Protein AF-A0A5N5GNH3-F1 (afdb_monomer)

Secondary structure (DSSP, 8-state):
--S-----PPPSS-STT---S--GGGGGG-TT--EEEEEES-GGGPPTT---TT--EEEEEESTT----SS--TTS-EEEEE-SSGGGS-HHHHHHHHT-SEEEEESTTHHHHHHHHHHTTGGGT--EEEEEEESS--EEEETTSSTT-S-SSTT--EEEEEEETT--EEEES--SS-TTTT--EEEEES-TT--EEEE---------------------------SS---------

Organism: NCBI:txid2448454

Sequence (237 aa):
MGINSFKQWEGEGLVNGRRSNASVSELKHLSHLSALDIHVPDANLLPTNLFSDKLERYTILIGDCWEYPDFDETCSNMLKLKLTRRNQFDRGIKLLVKRCEHLYLDGMESVNIISHLFDSGAVEQLKNLHVQNNDKVTYVINSISWSYSHNAFPKLESLFLENLVRLESVCYEQLIGNPFQKLKSLTLRNLPKLIGFCSKGKQSMIDTDADAIGLENEFGALPKLFSNEKVLSLLFF

Foldseek 3Di:
DDPDADAPADAPDDDVNDDPDHQLQCLQVVPQAQEEEDAHAALVSDDQLSADLSHNYYDYHYHNPDDDDPDPPVRFQEYADDHDDPRSCHPRVLSSLLRHQAYHYEEACLVVSLVSCQVNVSLARHAYYHYEHYAPPQESAECPPPPDDQALRPRHAEYHYENHANHQENEEADRNHQNCANHQAYHYYNHVNHPYHYDHDPPPDPDDDDDDDDDDPPPDDDDCNYPDPHDHPHPYD

Structure (mmCIF, N/CA/C/O backbone):
data_AF-A0A5N5GNH3-F1
#
_entry.id   AF-A0A5N5GNH3-F1
#
loop_
_atom_site.group_PDB
_atom_site.id
_atom_site.type_symbol
_atom_site.label_atom_id
_atom_site.label_alt_id
_atom_site.label_comp_id
_atom_site.label_asym_id
_atom_site.label_entity_id
_atom_site.label_seq_id
_atom_site.pdbx_PDB_ins_code
_atom_site.Cartn_x
_atom_site.Cartn_y
_atom_site.Cartn_z
_atom_site.occupancy
_atom_site.B_iso_or_equiv
_atom_site.auth_seq_id
_atom_site.auth_comp_id
_atom_site.auth_asym_id
_atom_site.auth_atom_id
_atom_site.pdbx_PDB_model_num
ATOM 1 N N . MET A 1 1 ? 5.588 19.931 -16.714 1.00 35.75 1 MET A N 1
ATOM 2 C CA . MET A 1 1 ? 5.000 19.002 -17.705 1.00 35.75 1 MET A CA 1
ATOM 3 C C . MET A 1 1 ? 4.040 18.101 -16.948 1.00 35.75 1 MET A C 1
ATOM 5 O O . MET A 1 1 ? 4.366 17.739 -15.830 1.00 35.75 1 MET A O 1
ATOM 9 N N . GLY A 1 2 ? 2.823 17.941 -17.471 1.00 43.59 2 GLY A N 1
ATOM 10 C CA . GLY A 1 2 ? 1.598 17.724 -16.690 1.00 43.59 2 GLY A CA 1
ATOM 11 C C . GLY A 1 2 ? 1.457 16.378 -15.973 1.00 43.59 2 GLY A C 1
ATOM 12 O O . GLY A 1 2 ? 2.049 15.385 -16.377 1.00 43.59 2 GLY A O 1
ATOM 13 N N . ILE A 1 3 ? 0.589 16.383 -14.955 1.00 48.75 3 ILE A N 1
ATOM 14 C CA . ILE A 1 3 ? 0.214 15.304 -14.010 1.00 48.75 3 ILE A CA 1
ATOM 15 C C . ILE A 1 3 ? -0.544 14.136 -14.700 1.00 48.75 3 ILE A C 1
ATOM 17 O O . ILE A 1 3 ? -1.224 13.330 -14.081 1.00 48.75 3 ILE A O 1
ATOM 21 N N . ASN A 1 4 ? -0.379 13.982 -16.013 1.00 53.28 4 ASN A N 1
ATOM 22 C CA . ASN A 1 4 ? -0.848 12.824 -16.762 1.00 53.28 4 ASN A CA 1
ATOM 23 C C . ASN A 1 4 ? 0.370 11.965 -17.089 1.00 53.28 4 ASN A C 1
ATOM 25 O O . ASN A 1 4 ? 1.000 12.150 -18.133 1.00 53.28 4 ASN A O 1
ATOM 29 N N . SER A 1 5 ? 0.741 11.066 -16.175 1.00 63.25 5 SER A N 1
ATOM 30 C CA . SER A 1 5 ? 1.859 10.161 -16.427 1.00 63.25 5 SER A CA 1
ATOM 31 C C . SER A 1 5 ? 1.568 9.236 -17.611 1.00 63.25 5 SER A C 1
ATOM 33 O O . SER A 1 5 ? 0.421 9.006 -18.008 1.00 63.25 5 SER A O 1
ATOM 35 N N . PHE A 1 6 ? 2.638 8.740 -18.222 1.00 71.56 6 PHE A N 1
ATOM 36 C CA . PHE A 1 6 ? 2.563 7.833 -19.354 1.00 71.56 6 PHE A CA 1
ATOM 37 C C . PHE A 1 6 ? 1.903 6.506 -18.941 1.00 71.56 6 PHE A C 1
ATOM 39 O O . PHE A 1 6 ? 2.417 5.797 -18.081 1.00 71.56 6 PHE A O 1
ATOM 46 N N . LYS A 1 7 ? 0.771 6.166 -19.574 1.00 76.31 7 LYS A N 1
ATOM 47 C CA . LYS A 1 7 ? -0.022 4.956 -19.271 1.00 76.31 7 LYS A CA 1
ATOM 48 C C . LYS A 1 7 ? 0.094 3.845 -20.323 1.00 76.31 7 LYS A C 1
ATOM 50 O O . LYS A 1 7 ? -0.387 2.740 -20.092 1.00 76.31 7 LYS A O 1
ATOM 55 N N . GLN A 1 8 ? 0.702 4.121 -21.479 1.00 81.94 8 GLN A N 1
ATOM 56 C CA . GLN A 1 8 ? 0.717 3.217 -22.639 1.00 81.94 8 GLN A CA 1
ATOM 57 C C . GLN A 1 8 ? 1.953 2.300 -22.657 1.00 81.94 8 GLN A C 1
ATOM 59 O O . GLN A 1 8 ? 2.715 2.290 -23.622 1.00 81.94 8 GLN A O 1
ATOM 64 N N . TRP A 1 9 ? 2.168 1.546 -21.580 1.00 85.12 9 TRP A N 1
ATOM 65 C CA . TRP A 1 9 ? 3.318 0.647 -21.447 1.00 85.12 9 TRP A CA 1
ATOM 66 C C . TRP A 1 9 ? 3.266 -0.536 -22.418 1.00 85.12 9 TRP A C 1
ATOM 68 O O . TRP A 1 9 ? 2.221 -1.159 -22.598 1.00 85.12 9 TRP A O 1
ATOM 78 N N . GLU A 1 10 ? 4.411 -0.860 -23.020 1.00 85.44 10 GLU A N 1
ATOM 79 C CA . GLU A 1 10 ? 4.558 -2.009 -23.918 1.00 85.44 10 GLU A CA 1
ATOM 80 C C . GLU A 1 10 ? 4.929 -3.284 -23.139 1.00 85.44 10 GLU A C 1
ATOM 82 O O . GLU A 1 10 ? 5.784 -3.262 -22.243 1.00 85.44 10 GLU A O 1
ATOM 87 N N . GLY A 1 11 ? 4.284 -4.404 -23.484 1.00 78.50 11 GLY A N 1
ATOM 88 C CA . GLY A 1 11 ? 4.578 -5.723 -22.917 1.00 78.50 11 GLY A CA 1
ATOM 89 C C . GLY A 1 11 ? 5.895 -6.322 -23.407 1.00 78.50 11 GLY A C 1
ATOM 90 O O . GLY A 1 11 ? 6.512 -5.842 -24.356 1.00 78.50 11 GLY A O 1
ATOM 91 N N . GLU A 1 12 ? 6.343 -7.396 -22.754 1.00 65.94 12 GLU A N 1
ATOM 92 C CA . GLU A 1 12 ? 7.559 -8.100 -23.166 1.00 65.94 12 GLU A CA 1
ATOM 93 C C . GLU A 1 12 ? 7.334 -8.856 -24.487 1.00 65.94 12 GLU A C 1
ATOM 95 O O . GLU A 1 12 ? 6.649 -9.875 -24.535 1.00 65.94 12 GLU A O 1
ATOM 100 N N . GLY A 1 13 ? 7.924 -8.349 -25.572 1.00 60.72 13 GLY A N 1
ATOM 101 C CA . GLY A 1 13 ? 7.903 -8.980 -26.893 1.00 60.72 13 GLY A CA 1
ATOM 102 C C . GLY A 1 13 ? 8.005 -7.956 -28.022 1.00 60.72 13 GLY A C 1
ATOM 103 O O . GLY A 1 13 ? 7.735 -6.778 -27.828 1.00 60.72 13 GLY A O 1
ATOM 104 N N . LEU A 1 14 ? 8.427 -8.388 -29.212 1.00 55.00 14 LEU A N 1
ATOM 105 C CA . LEU A 1 14 ? 8.336 -7.561 -30.417 1.00 55.00 14 LEU A CA 1
ATOM 106 C C . LEU A 1 14 ? 6.994 -7.845 -31.088 1.00 55.00 14 LEU A C 1
ATOM 108 O O . LEU A 1 14 ? 6.825 -8.912 -31.678 1.00 55.00 14 LEU A O 1
ATOM 112 N N . VAL A 1 15 ? 6.062 -6.896 -31.060 1.00 54.03 15 VAL A N 1
ATOM 113 C CA . VAL A 1 15 ? 4.928 -6.934 -31.989 1.00 54.03 15 VAL A CA 1
ATOM 114 C C . VAL A 1 15 ? 5.427 -6.348 -33.312 1.00 54.03 15 VAL A C 1
ATOM 116 O O . VAL A 1 15 ? 5.770 -5.175 -33.402 1.00 54.03 15 VAL A O 1
ATOM 119 N N . ASN A 1 16 ? 5.542 -7.181 -34.348 1.00 55.34 16 ASN A N 1
ATOM 120 C CA . ASN A 1 16 ? 5.918 -6.770 -35.712 1.00 55.34 16 ASN A CA 1
ATOM 121 C C . ASN A 1 16 ? 7.314 -6.120 -35.877 1.00 55.34 16 ASN A C 1
ATOM 123 O O . ASN A 1 16 ? 7.529 -5.332 -36.796 1.00 55.34 16 ASN A O 1
ATOM 127 N N . GLY A 1 17 ? 8.286 -6.450 -35.018 1.00 57.81 17 GLY A N 1
ATOM 128 C CA . GLY A 1 17 ? 9.685 -6.023 -35.188 1.00 57.81 17 GLY A CA 1
ATOM 129 C C . GLY A 1 17 ? 9.972 -4.542 -34.896 1.00 57.81 17 GLY A C 1
ATOM 130 O O . GLY A 1 17 ? 11.097 -4.092 -35.108 1.00 57.81 17 GLY A O 1
ATOM 131 N N . ARG A 1 18 ? 8.996 -3.785 -34.378 1.00 54.91 18 ARG A N 1
ATOM 132 C CA . ARG A 1 18 ? 9.171 -2.406 -33.897 1.00 54.91 18 ARG A CA 1
ATOM 133 C C . ARG A 1 18 ? 8.568 -2.272 -32.504 1.00 54.91 18 ARG A C 1
ATOM 135 O O . ARG A 1 18 ? 7.380 -2.509 -32.347 1.00 54.91 18 ARG A O 1
ATOM 142 N N . ARG A 1 19 ? 9.375 -1.839 -31.531 1.00 62.78 19 ARG A N 1
ATOM 143 C CA . ARG A 1 19 ? 8.849 -1.253 -30.290 1.00 62.78 19 ARG A CA 1
ATOM 144 C C . ARG A 1 19 ? 8.360 0.151 -30.603 1.00 62.78 19 ARG A C 1
ATOM 146 O O . ARG A 1 19 ? 9.099 0.917 -31.228 1.00 62.78 19 ARG A O 1
ATOM 153 N N . SER A 1 20 ? 7.134 0.471 -30.221 1.00 71.31 20 SER A N 1
ATOM 154 C CA . SER A 1 20 ? 6.571 1.813 -30.409 1.00 71.31 20 SER A CA 1
ATOM 155 C C . SER A 1 20 ? 6.548 2.614 -29.115 1.00 71.31 20 SER A C 1
ATOM 157 O O . SER A 1 20 ? 6.604 3.840 -29.178 1.00 71.31 20 SER A O 1
ATOM 159 N N . ASN A 1 21 ? 6.507 1.936 -27.965 1.00 82.38 21 ASN A N 1
ATOM 160 C CA . ASN A 1 21 ? 6.336 2.547 -26.655 1.00 82.38 21 ASN A CA 1
ATOM 161 C C . ASN A 1 21 ? 7.428 2.086 -25.676 1.00 82.38 21 ASN A C 1
ATOM 163 O O . ASN A 1 21 ? 8.157 1.124 -25.912 1.00 82.38 21 ASN A O 1
ATOM 167 N N . ALA A 1 22 ? 7.550 2.797 -24.555 1.00 85.12 22 ALA A N 1
ATOM 168 C CA . ALA A 1 22 ? 8.442 2.386 -23.479 1.00 85.12 22 ALA A CA 1
ATOM 169 C C . ALA A 1 22 ? 7.910 1.118 -22.793 1.00 85.12 22 ALA A C 1
ATOM 171 O O . ALA A 1 22 ? 6.698 0.952 -22.613 1.00 85.12 22 ALA A O 1
ATOM 172 N N . SER A 1 23 ? 8.821 0.248 -22.362 1.00 89.62 23 SER A N 1
ATOM 173 C CA . SER A 1 23 ? 8.493 -0.917 -21.539 1.00 89.62 23 SER A CA 1
ATOM 174 C C . SER A 1 23 ? 8.917 -0.686 -20.092 1.00 89.62 23 SER A C 1
ATOM 176 O O . SER A 1 23 ? 10.002 -0.170 -19.827 1.00 89.62 23 SER A O 1
ATOM 178 N N . VAL A 1 24 ? 8.094 -1.127 -19.136 1.00 91.06 24 VAL A N 1
ATOM 179 C CA . VAL A 1 24 ? 8.398 -1.005 -17.700 1.00 91.06 24 VAL A CA 1
ATOM 180 C C . VAL A 1 24 ? 9.703 -1.738 -17.342 1.00 91.06 24 VAL A C 1
ATOM 182 O O . VAL A 1 24 ? 10.431 -1.309 -16.447 1.00 91.06 24 VAL A O 1
ATOM 185 N N . SER A 1 25 ? 10.062 -2.796 -18.079 1.00 90.38 25 SER A N 1
ATOM 186 C CA . SER A 1 25 ? 11.318 -3.540 -17.897 1.00 90.38 25 SER A CA 1
ATOM 187 C C . SER A 1 25 ? 12.572 -2.682 -18.061 1.00 90.38 25 SER A C 1
ATOM 189 O O . SER A 1 25 ? 13.610 -3.014 -17.488 1.00 90.38 25 SER A O 1
ATOM 191 N N . GLU A 1 26 ? 12.496 -1.568 -18.792 1.00 90.62 26 GLU A N 1
ATOM 192 C CA . GLU A 1 26 ? 13.636 -0.675 -19.024 1.00 90.62 26 GLU A CA 1
ATOM 193 C C . GLU A 1 26 ? 14.100 0.027 -17.741 1.00 90.62 26 GLU A C 1
ATOM 195 O O . GLU A 1 26 ? 15.283 0.352 -17.623 1.00 90.62 26 GLU A O 1
ATOM 200 N N . LEU A 1 27 ? 13.228 0.148 -16.728 1.00 91.19 27 LEU A N 1
ATOM 201 C CA . LEU A 1 27 ? 13.592 0.685 -15.411 1.00 91.19 27 LEU A CA 1
ATOM 202 C C . LEU A 1 27 ? 14.710 -0.123 -14.735 1.00 91.19 27 LEU A C 1
ATOM 204 O O . LEU A 1 27 ? 15.490 0.442 -13.970 1.00 91.19 27 LEU A O 1
ATOM 208 N N . LYS A 1 28 ? 14.849 -1.421 -15.047 1.00 87.75 28 LYS A N 1
ATOM 209 C CA . LYS A 1 28 ? 15.924 -2.273 -14.502 1.00 87.75 28 LYS A CA 1
ATOM 210 C C . LYS A 1 28 ? 17.323 -1.804 -14.905 1.00 87.75 28 LYS A C 1
ATOM 212 O O . LYS A 1 28 ? 18.289 -2.116 -14.213 1.00 87.75 28 LYS A O 1
ATOM 217 N N . HIS A 1 29 ? 17.443 -1.063 -16.005 1.00 88.81 29 HIS A N 1
ATOM 218 C CA . HIS A 1 29 ? 18.724 -0.545 -16.486 1.00 88.81 29 HIS A CA 1
ATOM 219 C C . HIS A 1 29 ? 19.101 0.804 -15.853 1.00 88.81 29 HIS A C 1
ATOM 221 O O . HIS A 1 29 ? 20.231 1.263 -16.015 1.00 88.81 29 HIS A O 1
ATOM 227 N N . LEU A 1 30 ? 18.194 1.429 -15.097 1.00 89.75 30 LEU A N 1
ATOM 228 C CA . LEU A 1 30 ? 18.430 2.707 -14.427 1.00 89.75 30 LEU A CA 1
ATOM 229 C C . LEU A 1 30 ? 19.096 2.480 -13.060 1.00 89.75 30 LEU A C 1
ATOM 231 O O . LEU A 1 30 ? 18.471 2.565 -12.005 1.00 89.75 30 LEU A O 1
ATOM 235 N N . SER A 1 31 ? 20.399 2.193 -13.071 1.00 85.50 31 SER A N 1
ATOM 236 C CA . SER A 1 31 ? 21.188 1.805 -11.885 1.00 85.50 31 SER A CA 1
ATOM 237 C C . SER A 1 31 ? 21.243 2.843 -10.751 1.00 85.50 31 SER A C 1
ATOM 239 O O . SER A 1 31 ? 21.544 2.470 -9.608 1.00 85.50 31 SER A O 1
ATOM 241 N N . HIS A 1 32 ? 20.961 4.110 -11.070 1.00 88.62 32 HIS A N 1
ATOM 242 C CA . HIS A 1 32 ? 20.983 5.269 -10.170 1.00 88.62 32 HIS A CA 1
ATOM 243 C C . HIS A 1 32 ? 19.584 5.818 -9.845 1.00 88.62 32 HIS A C 1
ATOM 245 O O . HIS A 1 32 ? 19.471 6.919 -9.309 1.00 88.62 32 HIS A O 1
ATOM 251 N N . LEU A 1 33 ? 18.516 5.088 -10.183 1.00 91.69 33 LEU A N 1
ATOM 252 C CA . LEU A 1 33 ? 17.147 5.525 -9.925 1.00 91.69 33 LEU A CA 1
ATOM 253 C C . LEU A 1 33 ? 16.866 5.566 -8.412 1.00 91.69 33 LEU A C 1
ATOM 255 O O . LEU A 1 33 ? 16.684 4.526 -7.782 1.00 91.69 33 LEU A O 1
ATOM 259 N N . SER A 1 34 ? 16.835 6.773 -7.843 1.00 92.25 34 SER A N 1
ATOM 260 C CA . SER A 1 34 ? 16.529 7.026 -6.426 1.00 92.25 34 SER A CA 1
ATOM 261 C C . SER A 1 34 ? 15.129 7.599 -6.200 1.00 92.25 34 SER A C 1
ATOM 263 O O . SER A 1 34 ? 14.579 7.456 -5.109 1.00 92.25 34 SER A O 1
ATOM 265 N N . ALA A 1 35 ? 14.531 8.212 -7.223 1.00 92.81 35 ALA A N 1
ATOM 266 C CA . ALA A 1 35 ? 13.172 8.731 -7.194 1.00 92.81 35 ALA A CA 1
ATOM 267 C C . ALA A 1 35 ? 12.367 8.183 -8.376 1.00 92.81 35 ALA A C 1
ATOM 269 O O . ALA A 1 35 ? 12.866 8.186 -9.503 1.00 92.81 35 ALA A O 1
ATOM 270 N N . LEU A 1 36 ? 11.139 7.723 -8.132 1.00 92.69 36 LEU A N 1
ATOM 271 C CA . LEU A 1 36 ? 10.279 7.169 -9.179 1.00 92.69 36 LEU A CA 1
ATOM 272 C C . LEU A 1 36 ? 8.827 7.610 -9.015 1.00 92.69 36 LEU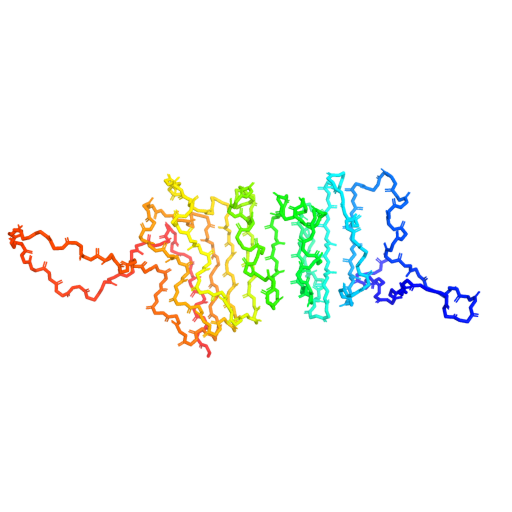 A C 1
ATOM 274 O O . LEU A 1 36 ? 8.194 7.306 -8.011 1.00 92.69 36 LEU A O 1
ATOM 278 N N . ASP A 1 37 ? 8.288 8.250 -10.043 1.00 91.75 37 ASP A N 1
ATOM 279 C CA . ASP A 1 37 ? 6.857 8.490 -10.199 1.00 91.75 37 ASP A CA 1
ATOM 280 C C . ASP A 1 37 ? 6.375 7.726 -11.439 1.00 91.75 37 ASP A C 1
ATOM 282 O O . ASP A 1 37 ? 6.873 7.956 -12.545 1.00 91.75 37 ASP A O 1
ATOM 286 N N . ILE A 1 38 ? 5.470 6.762 -11.251 1.00 92.25 38 ILE A N 1
ATOM 287 C CA . ILE A 1 38 ? 4.976 5.909 -12.335 1.00 92.25 38 ILE A CA 1
ATOM 288 C C . ILE A 1 38 ? 3.563 5.381 -12.069 1.00 92.25 38 ILE A C 1
ATOM 290 O O . ILE A 1 38 ? 3.225 4.970 -10.958 1.00 92.25 38 ILE A O 1
ATOM 294 N N . HIS A 1 39 ? 2.767 5.287 -13.137 1.00 93.75 39 HIS A N 1
ATOM 295 C CA . HIS A 1 39 ? 1.522 4.522 -13.167 1.00 93.75 39 HIS A CA 1
ATOM 296 C C . HIS A 1 39 ? 1.617 3.414 -14.213 1.00 93.75 39 HIS A C 1
ATOM 298 O O . HIS A 1 39 ? 1.834 3.682 -15.392 1.00 93.75 39 HIS A O 1
ATOM 304 N N . VAL A 1 40 ? 1.434 2.168 -13.780 1.00 94.94 40 VAL A N 1
ATOM 305 C CA . VAL A 1 40 ? 1.345 0.971 -14.620 1.00 94.94 40 VAL A CA 1
ATOM 306 C C . VAL A 1 40 ? -0.080 0.408 -14.513 1.00 94.94 40 VAL A C 1
ATOM 308 O O . VAL A 1 40 ? -0.365 -0.338 -13.574 1.00 94.94 40 VAL A O 1
ATOM 311 N N . PRO A 1 41 ? -1.005 0.760 -15.430 1.00 93.62 41 PRO A N 1
ATOM 312 C CA . PRO A 1 41 ? -2.399 0.321 -15.330 1.00 93.62 41 PRO A CA 1
ATOM 313 C C . PRO A 1 41 ? -2.575 -1.198 -15.435 1.00 93.62 41 PRO A C 1
ATOM 315 O O . PRO A 1 41 ? -3.352 -1.785 -14.690 1.00 93.62 41 PRO A O 1
ATOM 318 N N . ASP A 1 42 ? -1.826 -1.851 -16.324 1.00 93.38 42 ASP A N 1
ATOM 319 C CA . ASP A 1 42 ? -1.849 -3.307 -16.450 1.00 93.38 42 ASP A CA 1
ATOM 320 C C . ASP A 1 42 ? -0.740 -3.940 -15.601 1.00 93.38 42 ASP A C 1
ATOM 322 O O . ASP A 1 42 ? 0.431 -3.985 -15.986 1.00 93.38 42 ASP A O 1
ATOM 326 N N . ALA A 1 43 ? -1.119 -4.475 -14.439 1.00 93.50 43 ALA A N 1
ATOM 327 C CA . ALA A 1 43 ? -0.203 -5.165 -13.534 1.00 93.50 43 ALA A CA 1
ATOM 328 C C . ALA A 1 43 ? 0.495 -6.375 -14.186 1.00 93.50 43 ALA A C 1
ATOM 330 O O . ALA A 1 43 ? 1.539 -6.820 -13.700 1.00 93.50 43 ALA A O 1
ATOM 331 N N . ASN A 1 44 ? -0.045 -6.936 -15.274 1.00 92.69 44 ASN A N 1
ATOM 332 C CA . ASN A 1 44 ? 0.577 -8.065 -15.965 1.00 92.69 44 ASN A CA 1
ATOM 333 C C . ASN A 1 44 ? 1.867 -7.686 -16.696 1.00 92.69 44 ASN A C 1
ATOM 335 O O . ASN A 1 44 ? 2.674 -8.578 -16.957 1.00 92.69 44 ASN A O 1
ATOM 339 N N . LEU A 1 45 ? 2.079 -6.393 -16.953 1.00 92.56 45 LEU A N 1
ATOM 340 C CA . LEU A 1 45 ? 3.298 -5.851 -17.553 1.00 92.56 45 LEU A CA 1
ATOM 341 C C . LEU A 1 45 ? 4.464 -5.769 -16.563 1.00 92.56 45 LEU A C 1
ATOM 343 O O . LEU A 1 45 ? 5.581 -5.469 -16.974 1.00 92.56 45 LEU A O 1
ATOM 347 N N . LEU A 1 46 ? 4.223 -6.008 -15.268 1.00 92.62 46 LEU A N 1
ATOM 348 C CA . LEU A 1 46 ? 5.270 -5.965 -14.256 1.00 92.62 46 LEU A CA 1
ATOM 349 C C . LEU A 1 46 ? 6.238 -7.141 -14.408 1.00 92.62 46 LEU A C 1
ATOM 351 O O . LEU A 1 46 ? 5.835 -8.297 -14.236 1.00 92.62 46 LEU A O 1
ATOM 355 N N . PRO A 1 47 ? 7.529 -6.866 -14.634 1.00 91.38 47 PRO A N 1
ATOM 356 C CA . PRO A 1 47 ? 8.553 -7.891 -14.588 1.00 91.38 47 PRO A CA 1
ATOM 357 C C . PRO A 1 47 ? 8.827 -8.293 -13.142 1.00 91.38 47 PRO A C 1
ATOM 359 O O . PRO A 1 47 ? 8.805 -7.457 -12.237 1.00 91.38 47 PRO A O 1
ATOM 362 N N . THR A 1 48 ? 9.215 -9.548 -12.930 1.00 91.44 48 THR A N 1
ATOM 363 C CA . THR A 1 48 ? 9.634 -10.023 -11.607 1.00 91.44 48 THR A CA 1
ATOM 364 C C . THR A 1 48 ? 10.827 -9.218 -11.083 1.00 91.44 48 THR A C 1
ATOM 366 O O . THR A 1 48 ? 11.797 -8.973 -11.815 1.00 91.44 48 THR A O 1
ATOM 369 N N . ASN A 1 49 ? 10.764 -8.852 -9.804 1.00 91.50 49 ASN A N 1
ATOM 370 C CA . ASN A 1 49 ? 11.733 -8.081 -9.030 1.00 91.50 49 ASN A CA 1
ATOM 371 C C . ASN A 1 49 ? 12.174 -6.798 -9.746 1.00 91.50 49 ASN A C 1
ATOM 373 O O . ASN A 1 49 ? 13.366 -6.517 -9.867 1.00 91.50 49 ASN A O 1
ATOM 377 N N . LEU A 1 50 ? 11.207 -6.046 -10.271 1.00 93.12 50 LEU A N 1
ATOM 378 C CA . LEU A 1 50 ? 11.448 -4.768 -10.936 1.00 93.12 50 LEU A CA 1
ATOM 379 C C . LEU A 1 50 ? 12.080 -3.729 -10.000 1.00 93.12 50 LEU A C 1
ATOM 381 O O . LEU A 1 50 ? 12.994 -3.010 -10.396 1.00 93.12 50 LEU A O 1
ATOM 385 N N . PHE A 1 51 ? 11.574 -3.646 -8.771 1.00 93.62 51 PHE A N 1
ATOM 386 C CA . PHE A 1 51 ? 11.959 -2.618 -7.812 1.00 93.62 51 PHE A CA 1
ATOM 387 C C . PHE A 1 51 ? 13.088 -3.081 -6.893 1.00 93.62 51 PHE A C 1
ATOM 389 O O . PHE A 1 51 ? 13.227 -4.268 -6.590 1.00 93.62 51 PHE A O 1
ATOM 396 N N . SER A 1 52 ? 13.879 -2.117 -6.422 1.00 88.94 52 SER A N 1
ATOM 397 C CA . SER A 1 52 ? 15.004 -2.341 -5.514 1.00 88.94 52 SER A CA 1
ATOM 398 C C . SER A 1 52 ? 14.946 -1.399 -4.312 1.00 88.94 52 SER A C 1
ATOM 400 O O . SER A 1 52 ? 14.177 -0.439 -4.286 1.00 88.94 52 SER A O 1
ATOM 402 N N . ASP A 1 53 ? 15.779 -1.671 -3.315 1.00 86.75 53 ASP A N 1
ATOM 403 C CA . ASP A 1 53 ? 15.934 -0.884 -2.089 1.00 86.75 53 ASP A CA 1
ATOM 404 C C . ASP A 1 53 ? 16.597 0.489 -2.299 1.00 86.75 53 ASP A C 1
ATOM 406 O O . ASP A 1 53 ? 16.525 1.338 -1.409 1.00 86.75 53 ASP A O 1
ATOM 410 N N . LYS A 1 54 ? 17.183 0.728 -3.480 1.00 90.06 54 LYS A N 1
ATOM 411 C CA . LYS A 1 54 ? 17.779 2.013 -3.876 1.00 90.06 54 LYS A CA 1
ATOM 412 C C . LYS A 1 54 ? 16.760 3.138 -4.069 1.00 90.06 54 LYS A C 1
ATOM 414 O O . LYS A 1 54 ? 17.150 4.300 -4.045 1.00 90.06 54 LYS A O 1
ATOM 419 N N . LEU A 1 55 ? 15.481 2.811 -4.274 1.00 92.25 55 LEU A N 1
ATOM 420 C CA . LEU A 1 55 ? 14.427 3.818 -4.375 1.00 92.25 55 LEU A CA 1
ATOM 421 C C . LEU A 1 55 ? 14.205 4.467 -3.008 1.00 92.25 55 LEU A C 1
ATOM 423 O O . LEU A 1 55 ? 13.752 3.830 -2.056 1.00 92.25 55 LEU A O 1
ATOM 427 N N . GLU A 1 56 ? 14.543 5.747 -2.916 1.00 91.56 56 GLU A N 1
ATOM 428 C CA . GLU A 1 56 ? 14.405 6.559 -1.713 1.00 91.56 56 GLU A CA 1
ATOM 429 C C . GLU A 1 56 ? 13.048 7.249 -1.636 1.00 91.56 56 GLU A C 1
ATOM 431 O O . GLU A 1 56 ? 12.477 7.332 -0.546 1.00 91.56 56 GLU A O 1
ATOM 436 N N . ARG A 1 57 ? 12.550 7.712 -2.788 1.00 92.25 57 ARG A N 1
ATOM 437 C CA . ARG A 1 57 ? 11.273 8.412 -2.951 1.00 92.25 57 ARG A CA 1
ATOM 438 C C . ARG A 1 57 ? 10.465 7.771 -4.061 1.00 92.25 57 ARG A C 1
ATOM 440 O O . ARG A 1 57 ? 10.995 7.558 -5.151 1.00 92.25 57 ARG A O 1
ATOM 447 N N . TYR A 1 58 ? 9.192 7.493 -3.830 1.00 93.44 58 TYR A N 1
ATOM 448 C CA . TYR A 1 58 ? 8.377 6.941 -4.898 1.00 93.44 58 TYR A CA 1
ATOM 449 C C . TYR A 1 58 ? 6.879 7.235 -4.776 1.00 93.44 58 TYR A C 1
ATOM 451 O O . TYR A 1 58 ? 6.314 7.244 -3.685 1.00 93.44 58 TYR A O 1
ATOM 459 N N . THR A 1 59 ? 6.249 7.368 -5.941 1.00 93.69 59 THR A N 1
ATOM 460 C CA . THR A 1 59 ? 4.801 7.325 -6.151 1.00 93.69 59 THR A CA 1
ATOM 461 C C . THR A 1 59 ? 4.547 6.278 -7.225 1.00 93.69 59 THR A C 1
ATOM 463 O O . THR A 1 59 ? 4.794 6.514 -8.406 1.00 93.69 59 THR A O 1
ATOM 466 N N . ILE A 1 60 ? 4.130 5.080 -6.816 1.00 95.06 60 ILE A N 1
ATOM 467 C CA . ILE A 1 60 ? 3.961 3.942 -7.728 1.00 95.06 60 ILE A CA 1
ATOM 468 C C . ILE A 1 60 ? 2.509 3.487 -7.680 1.00 95.06 60 ILE A C 1
ATOM 470 O O . ILE A 1 60 ? 2.014 3.025 -6.649 1.00 95.06 60 ILE A O 1
ATOM 474 N N . LEU A 1 61 ? 1.834 3.606 -8.817 1.00 95.94 61 LEU A N 1
ATOM 475 C CA . LEU A 1 61 ? 0.468 3.146 -9.019 1.00 95.94 61 LEU A CA 1
ATOM 476 C C . LEU A 1 61 ? 0.518 1.915 -9.925 1.00 95.94 61 LEU A C 1
ATOM 478 O O . LEU A 1 61 ? 1.050 1.975 -11.030 1.00 95.94 61 LEU A O 1
ATOM 482 N N . ILE A 1 62 ? -0.034 0.796 -9.475 1.00 96.69 62 ILE A N 1
ATOM 483 C CA . ILE A 1 62 ? -0.113 -0.460 -10.225 1.00 96.69 62 ILE A CA 1
ATOM 484 C C . ILE A 1 62 ? -1.566 -0.910 -10.228 1.00 96.69 62 ILE A C 1
ATOM 486 O O . ILE A 1 62 ? -2.121 -1.194 -9.166 1.00 96.69 62 ILE A O 1
ATOM 490 N N . GLY A 1 63 ? -2.165 -0.999 -11.412 1.00 95.81 63 GLY A N 1
ATOM 491 C CA . GLY A 1 63 ? -3.573 -1.337 -11.580 1.00 95.81 63 GLY A CA 1
ATOM 492 C C . GLY A 1 63 ? -4.387 -0.263 -12.293 1.00 95.81 63 GLY A C 1
ATOM 493 O O . GLY A 1 63 ? -4.029 0.918 -12.329 1.00 95.81 63 GLY A O 1
ATOM 494 N N . ASP A 1 64 ? -5.511 -0.701 -12.842 1.00 93.12 64 ASP A N 1
ATOM 495 C CA . ASP A 1 64 ? -6.423 0.069 -13.687 1.00 93.12 64 ASP A CA 1
ATOM 496 C C . ASP A 1 64 ? -7.362 1.002 -12.907 1.00 93.12 64 ASP A C 1
ATOM 498 O O . ASP A 1 64 ? -7.897 1.944 -13.484 1.00 93.12 64 ASP A O 1
ATOM 502 N N . CYS A 1 65 ? -7.539 0.780 -11.604 1.00 92.69 65 CYS A N 1
ATOM 503 C CA . CYS A 1 65 ? -8.473 1.525 -10.757 1.00 92.69 65 CYS A CA 1
ATOM 504 C C . CYS A 1 65 ? -7.872 2.762 -10.072 1.00 92.69 65 CYS A C 1
ATOM 506 O O . CYS A 1 65 ? -8.535 3.379 -9.242 1.00 92.69 65 CYS A O 1
ATOM 508 N N . TRP A 1 66 ? -6.609 3.096 -10.351 1.00 92.81 66 TRP A N 1
ATOM 509 C CA . TRP A 1 66 ? -5.904 4.151 -9.627 1.00 92.81 66 TRP A CA 1
ATOM 510 C C . TRP A 1 66 ? -5.803 5.454 -10.406 1.00 92.81 66 TRP A C 1
ATOM 512 O O . TRP A 1 66 ? -5.460 5.486 -11.588 1.00 92.81 66 TRP A O 1
ATOM 522 N N . GLU A 1 67 ? -5.997 6.538 -9.668 1.00 88.94 67 GLU A N 1
ATOM 523 C CA . GLU A 1 67 ? -5.712 7.904 -10.087 1.00 88.94 67 GLU A CA 1
ATOM 524 C C . GLU A 1 67 ? -4.582 8.482 -9.233 1.00 88.94 67 GLU A C 1
ATOM 526 O O . GLU A 1 67 ? -4.337 8.029 -8.103 1.00 88.94 67 GLU A O 1
ATOM 531 N N . TYR A 1 68 ? -3.878 9.472 -9.777 1.00 85.56 68 TYR A N 1
ATOM 532 C CA . TYR A 1 68 ? -2.870 10.212 -9.024 1.00 85.56 68 TYR A CA 1
ATOM 533 C C . TYR A 1 68 ? -3.515 10.969 -7.860 1.00 85.56 68 TYR A C 1
ATOM 535 O O . TYR A 1 68 ? -4.672 11.365 -7.965 1.00 85.56 68 TYR A O 1
ATOM 543 N N . PRO A 1 69 ? -2.817 11.127 -6.723 1.00 79.62 69 PRO A N 1
ATOM 544 C CA . PRO A 1 69 ? -3.304 11.988 -5.654 1.00 79.62 69 PRO A CA 1
ATOM 545 C C . PRO A 1 69 ? -3.394 13.447 -6.131 1.00 79.62 69 PRO A C 1
ATOM 547 O O . PRO A 1 69 ? -2.522 13.922 -6.853 1.00 79.62 69 PRO A O 1
ATOM 550 N N . ASP A 1 70 ? -4.421 14.161 -5.669 1.00 71.19 70 ASP A N 1
ATOM 551 C CA . ASP A 1 70 ? -4.664 15.575 -6.002 1.00 71.19 70 ASP A CA 1
ATOM 552 C C . ASP A 1 70 ? -3.771 16.565 -5.225 1.00 71.19 70 ASP A C 1
ATOM 554 O O . ASP A 1 70 ? -3.887 17.779 -5.394 1.00 71.19 70 ASP A O 1
ATOM 558 N N . PHE A 1 71 ? -2.896 16.081 -4.340 1.00 68.31 71 PHE A N 1
ATOM 559 C CA . PHE A 1 71 ? -2.076 16.913 -3.459 1.00 68.31 71 PHE A CA 1
ATOM 560 C C . PHE A 1 71 ? -0.577 16.668 -3.639 1.00 68.31 71 PHE A C 1
ATOM 562 O O . PHE A 1 71 ? -0.122 15.567 -3.951 1.00 68.31 71 PHE A O 1
ATOM 569 N N . ASP A 1 72 ? 0.190 17.725 -3.378 1.00 56.38 72 ASP A N 1
ATOM 570 C CA . ASP A 1 72 ? 1.644 17.791 -3.515 1.00 56.38 72 ASP A CA 1
ATOM 571 C C . ASP A 1 72 ? 2.337 17.098 -2.318 1.00 56.38 72 ASP A C 1
ATOM 573 O O . ASP A 1 72 ? 3.073 17.706 -1.541 1.00 56.38 72 ASP A O 1
ATOM 577 N N . GLU A 1 73 ? 2.103 15.793 -2.134 1.00 56.91 73 GLU A N 1
ATOM 578 C CA . GLU A 1 73 ? 2.813 14.933 -1.163 1.00 56.91 73 GLU A CA 1
ATOM 579 C C . GLU A 1 73 ? 4.234 14.597 -1.651 1.00 56.91 73 GLU A C 1
ATOM 581 O O . GLU A 1 73 ? 4.717 13.468 -1.576 1.00 56.91 73 GLU A O 1
ATOM 586 N N . THR A 1 74 ? 4.943 15.604 -2.161 1.00 53.81 74 THR A N 1
ATOM 587 C CA . THR A 1 74 ? 6.225 15.465 -2.866 1.00 53.81 74 THR A CA 1
ATOM 588 C C . THR A 1 74 ? 7.315 14.763 -2.052 1.00 53.81 74 THR A C 1
ATOM 590 O O . THR A 1 74 ? 8.300 14.311 -2.633 1.00 53.81 74 THR A O 1
ATOM 593 N N . CYS A 1 75 ? 7.158 14.599 -0.738 1.00 63.53 75 CYS A N 1
ATOM 594 C CA . CYS A 1 75 ? 8.148 13.977 0.140 1.00 63.53 75 CYS A CA 1
ATOM 595 C C . CYS A 1 75 ? 7.777 12.585 0.672 1.00 63.53 75 CYS A C 1
ATOM 597 O O . CYS A 1 75 ? 8.588 12.032 1.414 1.00 63.53 75 CYS A O 1
ATOM 599 N N . SER A 1 76 ? 6.616 12.021 0.327 1.00 82.81 76 SER A N 1
ATOM 600 C CA . SER A 1 76 ? 6.149 10.766 0.926 1.00 82.81 76 SER A CA 1
ATOM 601 C C . SER A 1 76 ? 6.172 9.583 -0.033 1.00 82.81 76 SER A C 1
ATOM 603 O O . SER A 1 76 ? 5.975 9.714 -1.237 1.00 82.81 76 SER A O 1
ATOM 605 N N . ASN A 1 77 ? 6.426 8.402 0.529 1.00 94.12 77 ASN A N 1
ATOM 606 C CA . ASN A 1 77 ? 6.443 7.147 -0.213 1.00 94.12 77 ASN A CA 1
ATOM 607 C C . ASN A 1 77 ? 5.030 6.563 -0.345 1.00 94.12 77 ASN A C 1
ATOM 609 O O . ASN A 1 77 ? 4.452 6.098 0.646 1.00 94.12 77 ASN A O 1
ATOM 613 N N . MET A 1 78 ? 4.493 6.545 -1.567 1.00 95.00 78 MET A N 1
ATOM 614 C CA . MET A 1 78 ? 3.126 6.112 -1.868 1.00 95.00 78 MET A CA 1
ATOM 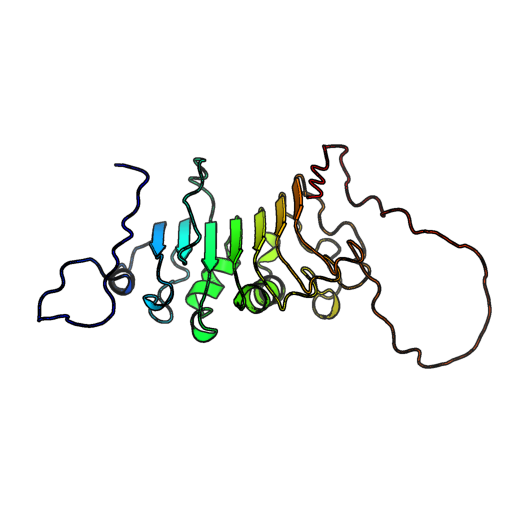615 C C . MET A 1 78 ? 3.086 4.897 -2.796 1.00 95.00 78 MET A C 1
ATOM 617 O O . MET A 1 78 ? 3.689 4.890 -3.872 1.00 95.00 78 MET A O 1
ATOM 621 N N . LEU A 1 79 ? 2.302 3.891 -2.402 1.00 96.75 79 LEU A N 1
ATOM 622 C CA . LEU A 1 79 ? 1.958 2.737 -3.229 1.00 96.75 79 LEU A CA 1
ATOM 623 C C . LEU A 1 79 ? 0.445 2.621 -3.373 1.00 96.75 79 LEU A C 1
ATOM 625 O O . LEU A 1 79 ? -0.269 2.541 -2.373 1.00 96.75 79 LEU A O 1
ATOM 629 N N . LYS A 1 80 ? -0.034 2.513 -4.613 1.00 97.25 80 LYS A N 1
ATOM 630 C CA . LYS A 1 80 ? -1.392 2.046 -4.912 1.00 97.25 80 LYS A CA 1
ATOM 631 C C . LYS A 1 80 ? -1.309 0.746 -5.699 1.00 97.25 80 LYS A C 1
ATOM 633 O O . LYS A 1 80 ? -0.720 0.726 -6.775 1.00 97.25 80 LYS A O 1
ATOM 638 N N . LEU A 1 81 ? -1.830 -0.348 -5.152 1.00 98.12 81 LEU A N 1
ATOM 639 C CA . LEU A 1 81 ? -1.596 -1.700 -5.656 1.00 98.12 81 LEU A CA 1
ATOM 640 C C . LEU A 1 81 ? -2.908 -2.448 -5.891 1.00 98.12 81 LEU A C 1
ATOM 642 O O . LEU A 1 81 ? -3.642 -2.747 -4.953 1.00 98.12 81 LEU A O 1
ATOM 646 N N . LYS A 1 82 ? -3.135 -2.836 -7.146 1.00 97.62 82 LYS A N 1
ATOM 647 C CA . LYS A 1 82 ? -4.092 -3.861 -7.563 1.00 97.62 82 LYS A CA 1
ATOM 648 C C . LYS A 1 82 ? -3.323 -4.940 -8.317 1.00 97.62 82 LYS A C 1
ATOM 650 O O . LYS A 1 82 ? -3.074 -4.835 -9.517 1.00 97.62 82 LYS A O 1
ATOM 655 N N . LEU A 1 83 ? -2.869 -5.951 -7.581 1.00 95.88 83 LEU A N 1
ATOM 656 C CA . LEU A 1 83 ? -2.115 -7.072 -8.143 1.00 95.88 83 LEU A CA 1
ATOM 657 C C . LEU A 1 83 ? -3.077 -8.184 -8.575 1.00 95.88 83 LEU A C 1
ATOM 659 O O . LEU A 1 83 ? -4.033 -8.504 -7.870 1.00 95.88 83 LEU A O 1
ATOM 663 N N . THR A 1 84 ? -2.816 -8.782 -9.735 1.00 89.81 84 THR A N 1
ATOM 664 C CA . THR A 1 84 ? -3.667 -9.808 -10.360 1.00 89.81 84 THR A CA 1
ATOM 665 C C . THR A 1 84 ? -3.205 -11.231 -10.050 1.00 89.81 84 THR A C 1
ATOM 667 O O . THR A 1 84 ? -3.986 -12.176 -10.156 1.00 89.81 84 THR A O 1
ATOM 670 N N . ARG A 1 85 ? -1.932 -11.412 -9.679 1.00 90.31 85 ARG A N 1
ATOM 671 C CA . ARG A 1 85 ? -1.295 -12.714 -9.449 1.00 90.31 85 ARG A CA 1
ATOM 672 C C . ARG A 1 85 ? -0.411 -12.674 -8.206 1.00 90.31 85 ARG A C 1
ATOM 674 O O . ARG A 1 85 ? 0.378 -11.753 -8.024 1.00 90.31 85 ARG A O 1
ATOM 681 N N . ARG A 1 86 ? -0.445 -13.748 -7.412 1.00 87.25 86 ARG A N 1
ATOM 682 C CA . ARG A 1 86 ? 0.363 -13.900 -6.183 1.00 87.25 86 ARG A CA 1
ATOM 683 C C . ARG A 1 86 ? 1.860 -13.670 -6.377 1.00 87.25 86 ARG A C 1
ATOM 685 O O . ARG A 1 86 ? 2.523 -13.130 -5.502 1.00 87.25 86 ARG A O 1
ATOM 692 N N . ASN A 1 87 ? 2.407 -14.086 -7.518 1.00 90.25 87 ASN A N 1
ATOM 693 C CA . ASN A 1 87 ? 3.833 -13.946 -7.809 1.00 90.25 87 ASN A CA 1
ATOM 694 C C . ASN A 1 87 ? 4.267 -12.500 -8.110 1.00 90.25 87 ASN A C 1
ATOM 696 O O . ASN A 1 87 ? 5.467 -12.251 -8.142 1.00 90.25 87 ASN A O 1
ATOM 700 N N . GLN A 1 88 ? 3.330 -11.564 -8.309 1.00 95.00 88 GLN A N 1
ATOM 701 C CA . GLN A 1 88 ? 3.645 -10.140 -8.456 1.00 95.00 88 GLN A CA 1
ATOM 702 C C . GLN A 1 88 ? 3.996 -9.495 -7.115 1.00 95.00 88 GLN A C 1
ATOM 704 O O . GLN A 1 88 ? 4.753 -8.531 -7.105 1.00 95.00 88 GLN A O 1
ATOM 709 N N . PHE A 1 89 ? 3.506 -10.021 -5.982 1.00 96.31 89 PHE A N 1
ATOM 710 C CA . PHE A 1 89 ? 3.921 -9.563 -4.652 1.00 96.31 89 PHE A CA 1
ATOM 711 C C . PHE A 1 89 ? 5.299 -10.135 -4.273 1.00 96.31 89 PHE A C 1
ATOM 713 O O . PHE A 1 89 ? 5.470 -10.932 -3.344 1.00 96.31 89 PHE A O 1
ATOM 720 N N . ASP A 1 90 ? 6.292 -9.756 -5.068 1.00 95.81 90 ASP A N 1
ATOM 721 C CA . ASP A 1 90 ? 7.657 -10.257 -5.026 1.00 95.81 90 ASP A CA 1
ATOM 722 C C . ASP A 1 90 ? 8.551 -9.491 -4.036 1.00 95.81 90 ASP A C 1
ATOM 724 O O . ASP A 1 90 ? 8.095 -8.681 -3.224 1.00 95.81 90 ASP A O 1
ATOM 728 N N . ARG A 1 91 ? 9.862 -9.764 -4.076 1.00 96.00 91 ARG A N 1
ATOM 729 C CA . ARG A 1 91 ? 10.835 -9.115 -3.190 1.00 96.00 91 ARG A CA 1
ATOM 730 C C . ARG A 1 91 ? 10.882 -7.601 -3.408 1.00 96.00 91 ARG A C 1
ATOM 732 O O . ARG A 1 91 ? 11.026 -6.873 -2.430 1.00 96.00 91 ARG A O 1
ATOM 739 N N . GLY A 1 92 ? 10.771 -7.135 -4.650 1.00 95.31 92 GLY A N 1
ATOM 740 C CA . GLY A 1 92 ? 10.815 -5.713 -4.981 1.00 95.31 92 GLY A CA 1
ATOM 741 C C . GLY A 1 92 ? 9.637 -4.958 -4.373 1.00 95.31 92 GLY A C 1
ATOM 742 O O . GLY A 1 92 ? 9.843 -3.972 -3.667 1.00 95.31 92 GLY A O 1
ATOM 743 N N . ILE A 1 93 ? 8.412 -5.462 -4.551 1.00 96.81 93 ILE A N 1
ATOM 744 C CA . ILE A 1 93 ? 7.221 -4.836 -3.947 1.00 96.81 93 ILE A CA 1
ATOM 745 C C . ILE A 1 93 ? 7.286 -4.895 -2.415 1.00 96.81 93 ILE A C 1
ATOM 747 O O . ILE A 1 93 ? 6.996 -3.901 -1.751 1.00 96.81 93 ILE A O 1
ATOM 751 N N . LYS A 1 94 ? 7.740 -6.012 -1.834 1.00 97.12 94 LYS A N 1
ATOM 752 C CA . LYS A 1 94 ? 7.927 -6.142 -0.376 1.00 97.12 94 LYS A CA 1
ATOM 753 C C . LYS A 1 94 ? 8.891 -5.106 0.206 1.00 97.12 94 LYS A C 1
ATOM 755 O O . LYS A 1 94 ? 8.660 -4.627 1.318 1.00 97.12 94 LYS A O 1
ATOM 760 N N . LEU A 1 95 ? 9.957 -4.763 -0.522 1.00 95.75 95 LEU A N 1
ATOM 761 C CA . LEU A 1 95 ? 10.907 -3.719 -0.119 1.00 95.75 95 LEU A CA 1
ATOM 762 C C . LEU A 1 95 ? 10.267 -2.331 -0.142 1.00 95.75 95 LEU A C 1
ATOM 764 O O . LEU A 1 95 ? 10.480 -1.558 0.792 1.00 95.75 95 LEU A O 1
ATOM 768 N N . LEU A 1 96 ? 9.456 -2.038 -1.162 1.00 96.38 96 LEU A N 1
ATOM 769 C CA . LEU A 1 96 ? 8.710 -0.783 -1.229 1.00 96.38 96 LEU A CA 1
ATOM 770 C C . LEU A 1 96 ? 7.729 -0.682 -0.057 1.00 96.38 96 LEU A C 1
ATOM 772 O O . LEU A 1 96 ? 7.807 0.277 0.705 1.00 96.38 96 LEU A O 1
ATOM 776 N N . VAL A 1 97 ? 6.895 -1.707 0.165 1.00 96.44 97 VAL A N 1
ATOM 777 C CA . VAL A 1 97 ? 5.905 -1.744 1.260 1.00 96.44 97 VAL A CA 1
ATOM 778 C C . VAL A 1 97 ? 6.545 -1.441 2.620 1.00 96.44 97 VAL A C 1
ATOM 780 O O . VAL A 1 97 ? 5.969 -0.700 3.409 1.00 96.44 97 VAL A O 1
ATOM 783 N N . LYS A 1 98 ? 7.771 -1.921 2.874 1.00 94.81 98 LYS A N 1
ATOM 784 C CA . LYS A 1 98 ? 8.494 -1.671 4.133 1.00 94.81 98 LYS A CA 1
ATOM 785 C C . LYS A 1 98 ? 8.778 -0.188 4.418 1.00 94.81 98 LYS A C 1
ATOM 787 O O . LYS A 1 98 ? 8.910 0.196 5.577 1.00 94.81 98 LYS A O 1
ATOM 792 N N . ARG A 1 99 ? 8.908 0.633 3.375 1.00 93.19 99 ARG A N 1
ATOM 793 C CA . ARG A 1 99 ? 9.221 2.074 3.456 1.00 93.19 99 ARG A CA 1
ATOM 794 C C . ARG A 1 99 ? 8.025 2.958 3.097 1.00 93.19 99 ARG A C 1
ATOM 796 O O . ARG A 1 99 ? 8.207 4.153 2.871 1.00 93.19 99 ARG A O 1
ATOM 803 N N . CYS A 1 1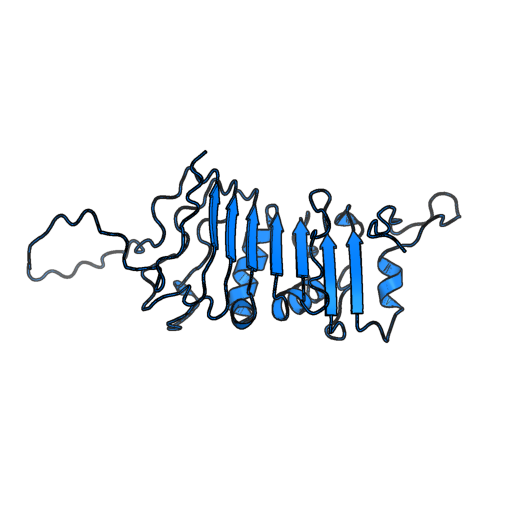00 ? 6.844 2.362 2.958 1.00 94.81 100 CYS A N 1
ATOM 804 C CA . CYS A 1 100 ? 5.652 3.039 2.480 1.00 94.81 100 CYS A CA 1
ATOM 805 C C . CYS A 1 100 ? 4.976 3.813 3.613 1.00 94.81 100 CYS A C 1
ATOM 807 O O . CYS A 1 100 ? 4.796 3.303 4.718 1.00 94.81 100 CYS A O 1
ATOM 809 N N . GLU A 1 101 ? 4.584 5.048 3.321 1.00 95.75 101 GLU A N 1
ATOM 810 C CA . GLU A 1 101 ? 3.816 5.897 4.229 1.00 95.75 101 GLU A CA 1
ATOM 811 C C . GLU A 1 101 ? 2.326 5.913 3.852 1.00 95.75 101 GLU A C 1
ATOM 813 O O . GLU A 1 101 ? 1.474 6.026 4.735 1.00 95.75 101 GLU A O 1
ATOM 818 N N . HIS A 1 102 ? 2.005 5.757 2.562 1.00 95.69 102 HIS A N 1
ATOM 819 C CA . HIS A 1 102 ? 0.642 5.812 2.026 1.00 95.69 102 HIS A CA 1
ATOM 820 C C . HIS A 1 102 ? 0.370 4.576 1.169 1.00 95.69 102 HIS A C 1
ATOM 822 O O . HIS A 1 102 ? 0.821 4.498 0.024 1.00 95.69 102 HIS A O 1
ATOM 828 N N . LEU A 1 103 ? -0.358 3.609 1.725 1.00 97.44 103 LEU A N 1
ATOM 829 C CA . LEU A 1 103 ? -0.619 2.327 1.082 1.00 97.44 103 LEU A CA 1
ATOM 830 C C . LEU A 1 103 ? -2.101 2.176 0.738 1.00 97.44 103 LEU A C 1
ATOM 832 O O . LEU A 1 103 ? -2.955 2.204 1.623 1.00 97.44 103 LEU A O 1
ATOM 836 N N . TYR A 1 104 ? -2.384 1.961 -0.544 1.00 97.69 104 TYR A N 1
ATOM 837 C CA . TYR A 1 104 ? -3.719 1.707 -1.075 1.00 97.69 104 TYR A CA 1
ATOM 838 C C . TYR A 1 104 ? -3.743 0.334 -1.733 1.00 97.69 104 TYR A C 1
ATOM 840 O O . TYR A 1 104 ? -2.915 0.045 -2.598 1.00 97.69 104 TYR A O 1
ATOM 848 N N . LEU A 1 105 ? -4.676 -0.512 -1.317 1.00 98.25 105 LEU A N 1
ATOM 849 C CA . LEU A 1 105 ? -4.780 -1.901 -1.743 1.00 98.25 105 LEU A CA 1
ATOM 850 C C . LEU A 1 105 ? -6.163 -2.159 -2.335 1.00 98.25 105 LEU A C 1
ATOM 852 O O . LEU A 1 105 ? -7.172 -1.842 -1.707 1.00 98.25 105 LEU A O 1
ATOM 856 N N . ASP A 1 106 ? -6.199 -2.764 -3.517 1.00 97.62 106 ASP A N 1
ATOM 857 C CA . ASP A 1 106 ? -7.417 -3.239 -4.170 1.00 97.62 106 ASP A CA 1
ATOM 858 C C . ASP A 1 106 ? -7.274 -4.725 -4.511 1.00 97.62 106 ASP A C 1
ATOM 860 O O . ASP A 1 106 ? -6.244 -5.183 -5.023 1.00 97.62 106 ASP A O 1
ATOM 864 N N . GLY A 1 107 ? -8.325 -5.490 -4.226 1.00 95.06 107 GLY A N 1
ATOM 865 C CA . GLY A 1 107 ? -8.424 -6.866 -4.683 1.00 95.06 107 GLY A CA 1
ATOM 866 C C . GLY A 1 107 ? -7.680 -7.862 -3.799 1.00 95.06 107 GLY A C 1
ATOM 867 O O . GLY A 1 107 ? -7.292 -7.589 -2.657 1.00 95.06 107 GLY A O 1
ATOM 868 N N . MET A 1 108 ? -7.526 -9.081 -4.316 1.00 90.31 108 MET A N 1
ATOM 869 C CA . MET A 1 108 ? -7.246 -10.281 -3.516 1.00 90.31 108 MET A CA 1
ATOM 870 C C . MET A 1 108 ? -5.889 -10.306 -2.800 1.00 90.31 108 MET A C 1
ATOM 872 O O . MET A 1 108 ? -5.795 -10.895 -1.722 1.00 90.31 108 MET A O 1
ATOM 876 N N . GLU A 1 109 ? -4.855 -9.667 -3.354 1.00 93.69 109 GLU A N 1
ATOM 877 C CA . GLU A 1 109 ? -3.503 -9.684 -2.773 1.00 93.69 109 GLU A CA 1
ATOM 878 C C . GLU A 1 109 ? -3.371 -8.821 -1.510 1.00 93.69 109 GLU A C 1
ATOM 880 O O . GLU A 1 109 ? -2.378 -8.942 -0.791 1.00 93.69 109 GLU A O 1
ATOM 885 N N . SER A 1 110 ? -4.400 -8.032 -1.173 1.00 94.81 110 SER A N 1
ATOM 886 C CA . SER A 1 110 ? -4.446 -7.235 0.059 1.00 94.81 110 SER A CA 1
ATOM 887 C C . SER A 1 110 ? -4.146 -8.067 1.309 1.00 94.81 110 SER A C 1
ATOM 889 O O . SER A 1 110 ? -3.426 -7.605 2.183 1.00 94.81 110 SER A O 1
ATOM 891 N N . VAL A 1 111 ? -4.611 -9.322 1.374 1.00 92.44 111 VAL A N 1
ATOM 892 C CA . VAL A 1 111 ? -4.353 -10.224 2.517 1.00 92.44 111 VAL A CA 1
ATOM 893 C C . VAL A 1 111 ? -2.855 -10.478 2.709 1.00 92.44 111 VAL A C 1
ATOM 895 O O . VAL A 1 111 ? -2.342 -10.372 3.820 1.00 92.44 111 VAL A O 1
ATOM 898 N N . ASN A 1 112 ? -2.145 -10.789 1.622 1.00 93.44 112 ASN A N 1
ATOM 899 C CA . ASN A 1 112 ? -0.718 -11.108 1.670 1.00 93.44 112 ASN A CA 1
ATOM 900 C C . ASN A 1 112 ? 0.112 -9.868 2.017 1.00 93.44 112 ASN A C 1
ATOM 902 O O . ASN A 1 112 ? 1.086 -9.958 2.763 1.00 93.44 112 ASN A O 1
ATOM 906 N N . ILE A 1 113 ? -0.287 -8.709 1.488 1.00 95.56 113 ILE A N 1
ATOM 907 C CA . ILE A 1 113 ? 0.394 -7.441 1.750 1.00 95.56 113 ILE A CA 1
ATOM 908 C C . ILE A 1 113 ? 0.168 -7.004 3.200 1.00 95.56 113 ILE A C 1
ATOM 910 O O . ILE A 1 113 ? 1.128 -6.616 3.860 1.00 95.56 113 ILE A O 1
ATOM 914 N N . ILE A 1 114 ? -1.058 -7.131 3.720 1.00 92.94 114 ILE A N 1
ATOM 915 C CA . ILE A 1 114 ? -1.374 -6.843 5.124 1.00 92.94 114 ILE A CA 1
ATOM 916 C C . ILE A 1 114 ? -0.572 -7.757 6.054 1.00 92.94 114 ILE A C 1
ATOM 918 O O . ILE A 1 114 ? 0.057 -7.246 6.971 1.00 92.94 114 ILE A O 1
ATOM 922 N N . SER A 1 115 ? -0.503 -9.070 5.795 1.00 90.75 115 SER A N 1
ATOM 923 C CA . SER A 1 115 ? 0.356 -9.981 6.579 1.00 90.75 115 SER A CA 1
ATOM 924 C C . SER A 1 115 ? 1.805 -9.492 6.606 1.00 90.75 115 SER A C 1
ATOM 926 O O . SER A 1 115 ? 2.398 -9.334 7.671 1.0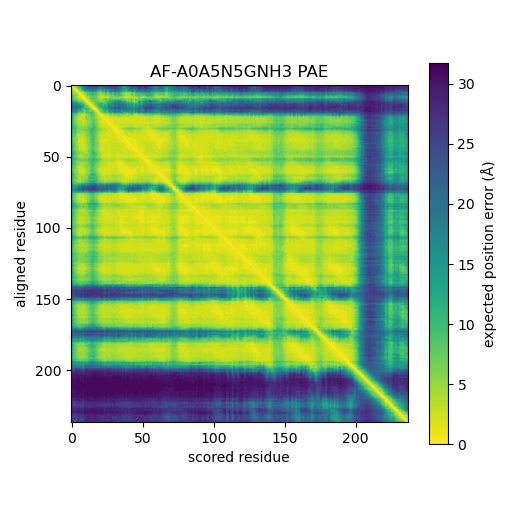0 90.75 115 SER A O 1
ATOM 928 N N . HIS A 1 116 ? 2.348 -9.147 5.434 1.00 92.44 116 HIS A N 1
ATOM 929 C CA . HIS A 1 116 ? 3.718 -8.655 5.307 1.00 92.44 116 HIS A CA 1
ATOM 930 C C . HIS A 1 116 ? 3.956 -7.321 6.029 1.00 92.44 116 HIS A C 1
ATOM 932 O O . HIS A 1 116 ? 5.077 -7.083 6.484 1.00 92.44 116 HIS A O 1
ATOM 938 N N . LEU A 1 117 ? 2.945 -6.448 6.160 1.00 92.31 117 LEU A N 1
ATOM 939 C CA . LEU A 1 117 ? 3.080 -5.210 6.938 1.00 92.31 117 LEU A CA 1
ATOM 940 C C . LEU A 1 117 ? 3.492 -5.510 8.380 1.00 92.31 117 LEU A C 1
ATOM 942 O O . LEU A 1 117 ? 4.412 -4.865 8.891 1.00 92.31 117 LEU A O 1
ATOM 946 N N . PHE A 1 118 ? 2.838 -6.493 9.003 1.00 86.81 118 PHE A N 1
ATOM 947 C CA . PHE A 1 118 ? 3.161 -6.932 10.357 1.00 86.81 118 PHE A CA 1
ATOM 948 C C . PHE A 1 118 ? 4.482 -7.692 10.361 1.00 86.81 118 PHE A C 1
ATOM 950 O O . PHE A 1 118 ? 5.419 -7.244 11.010 1.00 86.81 118 PHE A O 1
ATOM 957 N N . ASP A 1 119 ? 4.623 -8.741 9.548 1.00 87.62 119 ASP A N 1
ATOM 958 C CA . ASP A 1 119 ? 5.808 -9.615 9.550 1.00 87.62 119 ASP A CA 1
ATOM 959 C C . ASP A 1 119 ? 7.136 -8.854 9.350 1.00 87.62 119 ASP A C 1
ATOM 961 O O . ASP A 1 119 ? 8.188 -9.279 9.828 1.00 87.62 119 ASP A O 1
ATOM 965 N N . SER A 1 120 ? 7.108 -7.720 8.639 1.00 88.50 120 SER A N 1
ATOM 966 C CA . SER A 1 120 ? 8.296 -6.910 8.338 1.00 88.50 120 SER A CA 1
ATOM 967 C C . SER A 1 120 ? 8.484 -5.658 9.206 1.00 88.50 120 SER A C 1
ATOM 969 O O . SER A 1 120 ? 9.488 -4.958 9.025 1.00 88.50 120 SER A O 1
ATOM 971 N N . GLY A 1 121 ? 7.545 -5.353 10.111 1.00 88.00 121 GLY A N 1
ATOM 972 C CA . GLY A 1 121 ? 7.538 -4.122 10.916 1.00 88.00 121 GLY A CA 1
ATOM 973 C C . GLY A 1 121 ? 7.212 -2.843 10.127 1.00 88.00 121 GLY A C 1
ATOM 974 O O . GLY A 1 121 ? 7.408 -1.736 10.624 1.00 88.00 121 GLY A O 1
ATOM 975 N N . ALA A 1 122 ? 6.707 -2.959 8.894 1.00 90.94 122 ALA A N 1
ATOM 976 C CA . ALA A 1 122 ? 6.377 -1.815 8.034 1.00 90.94 122 ALA A CA 1
ATOM 977 C C . ALA A 1 122 ? 5.288 -0.902 8.631 1.00 90.94 122 ALA A C 1
ATOM 979 O O . ALA A 1 122 ? 5.227 0.292 8.329 1.00 90.94 122 ALA A O 1
ATOM 980 N N . VAL A 1 123 ? 4.455 -1.451 9.522 1.00 89.44 123 VAL A N 1
ATOM 981 C CA . VAL A 1 123 ? 3.410 -0.723 10.262 1.00 89.44 123 VAL A CA 1
ATOM 982 C C . VAL A 1 123 ? 3.932 0.493 11.042 1.00 89.44 123 VAL A C 1
ATOM 984 O O . VAL A 1 123 ? 3.173 1.423 11.309 1.00 89.44 123 VAL A O 1
ATOM 987 N N . GLU A 1 124 ? 5.228 0.542 11.371 1.00 89.25 124 GLU A N 1
ATOM 988 C CA . GLU A 1 124 ? 5.842 1.643 12.125 1.00 89.25 124 GLU A CA 1
ATOM 989 C C . GLU A 1 124 ? 5.989 2.957 11.339 1.00 89.25 124 GLU A C 1
ATOM 991 O O . GLU A 1 124 ? 6.206 4.023 11.933 1.00 89.25 124 GLU A O 1
ATOM 996 N N . GLN A 1 125 ? 5.924 2.906 10.007 1.00 91.19 125 GLN A N 1
ATOM 997 C CA . GLN A 1 125 ? 6.058 4.088 9.144 1.00 91.19 125 GLN A CA 1
ATOM 998 C C . GLN A 1 125 ? 4.740 4.507 8.495 1.00 91.19 125 GLN A C 1
ATOM 1000 O O . GLN A 1 125 ? 4.606 5.668 8.109 1.00 91.19 125 GLN A O 1
ATOM 1005 N N . LEU A 1 126 ? 3.768 3.595 8.429 1.00 93.88 126 LEU A N 1
ATOM 1006 C CA . LEU A 1 126 ? 2.527 3.804 7.702 1.00 93.88 126 LEU A CA 1
ATOM 1007 C C . LEU A 1 126 ? 1.669 4.906 8.344 1.00 93.88 126 LEU A C 1
ATOM 1009 O O . LEU A 1 126 ? 1.349 4.856 9.533 1.00 93.88 126 LEU A O 1
ATOM 1013 N N . LYS A 1 127 ? 1.288 5.893 7.531 1.00 94.62 127 LYS A N 1
ATOM 1014 C CA . LYS A 1 127 ? 0.416 7.018 7.894 1.00 94.62 127 LYS A CA 1
ATOM 1015 C C . LYS A 1 127 ? -0.988 6.848 7.332 1.00 94.62 127 LYS A C 1
ATOM 1017 O O . LYS A 1 127 ? -1.949 7.224 7.993 1.00 94.62 127 LYS A O 1
ATOM 1022 N N . ASN A 1 128 ? -1.121 6.263 6.145 1.00 94.50 128 ASN A N 1
ATOM 1023 C CA . ASN A 1 128 ? -2.413 6.053 5.504 1.00 94.50 128 ASN A CA 1
ATOM 1024 C C . ASN A 1 128 ? -2.522 4.615 5.003 1.00 94.50 128 ASN A C 1
ATOM 1026 O O . ASN A 1 128 ? -1.649 4.141 4.274 1.00 94.50 128 ASN A O 1
ATOM 1030 N N . LEU A 1 129 ? -3.605 3.945 5.391 1.00 96.12 129 LEU A N 1
ATOM 1031 C CA . LEU A 1 129 ? -3.960 2.617 4.911 1.00 96.12 129 LEU A CA 1
ATOM 1032 C C . LEU A 1 129 ? -5.357 2.666 4.304 1.00 96.12 129 LEU A C 1
ATOM 1034 O O . LEU A 1 129 ? -6.334 2.964 4.989 1.00 96.12 129 LEU A O 1
ATOM 1038 N N . HIS A 1 130 ? -5.439 2.337 3.024 1.00 96.44 130 HIS A N 1
ATOM 1039 C CA . HIS A 1 130 ? -6.684 2.153 2.302 1.00 96.44 130 HIS A CA 1
ATOM 1040 C C . HIS A 1 130 ? -6.750 0.708 1.809 1.00 96.44 130 HIS A C 1
ATOM 1042 O O . HIS A 1 130 ? -5.832 0.241 1.137 1.00 96.44 130 HIS A O 1
ATOM 1048 N N . VAL A 1 131 ? -7.845 0.010 2.103 1.00 97.69 131 VAL A N 1
ATOM 1049 C CA . VAL A 1 131 ? -8.100 -1.349 1.611 1.00 97.69 131 VAL A CA 1
ATOM 1050 C C . VAL A 1 131 ? -9.505 -1.411 1.032 1.00 97.69 131 VAL A C 1
ATOM 1052 O O . VAL A 1 131 ? -10.471 -1.122 1.741 1.00 97.69 131 VAL A O 1
ATOM 1055 N N . GLN A 1 132 ? -9.619 -1.816 -0.233 1.00 97.38 132 GLN A N 1
ATOM 1056 C CA . GLN A 1 132 ? -10.900 -1.927 -0.920 1.00 97.38 132 GLN A CA 1
ATOM 1057 C C . GLN A 1 132 ? -11.079 -3.235 -1.698 1.00 97.38 132 GLN A C 1
ATOM 1059 O O . GLN A 1 132 ? -10.115 -3.902 -2.082 1.00 97.38 132 GLN A O 1
ATOM 1064 N N . ASN A 1 133 ? -12.344 -3.574 -1.962 1.00 97.31 133 ASN A N 1
ATOM 1065 C CA . ASN A 1 133 ? -12.757 -4.610 -2.915 1.00 97.31 133 ASN A CA 1
ATOM 1066 C C . ASN A 1 133 ? -12.101 -5.977 -2.653 1.00 97.31 133 ASN A C 1
ATOM 1068 O O . ASN A 1 133 ? -11.539 -6.599 -3.556 1.00 97.31 133 ASN A O 1
ATOM 1072 N N . ASN A 1 134 ? -12.147 -6.456 -1.408 1.00 95.88 134 ASN A N 1
ATOM 1073 C CA . ASN A 1 134 ? -11.522 -7.720 -1.024 1.00 95.88 134 ASN A CA 1
ATOM 1074 C C . ASN A 1 134 ? -12.516 -8.676 -0.346 1.00 95.88 134 ASN A C 1
ATOM 1076 O O . ASN A 1 134 ? -13.274 -8.307 0.549 1.00 95.88 134 ASN A O 1
ATOM 1080 N N . ASP A 1 135 ? -12.470 -9.944 -0.751 1.00 94.31 135 ASP A N 1
ATOM 1081 C CA . ASP A 1 135 ? -13.376 -11.005 -0.316 1.00 94.31 135 ASP A CA 1
ATOM 1082 C C . ASP A 1 135 ? -12.725 -12.043 0.607 1.00 94.31 135 ASP A C 1
ATOM 1084 O O . ASP A 1 135 ? -13.288 -13.115 0.811 1.00 94.31 135 ASP A O 1
ATOM 1088 N N . LYS A 1 136 ? -11.539 -11.761 1.154 1.00 93.12 136 LYS A N 1
ATOM 1089 C CA . LYS A 1 136 ? -10.737 -12.687 1.977 1.00 93.12 136 LYS A CA 1
ATOM 1090 C C . LYS A 1 136 ? -10.200 -12.076 3.267 1.00 93.12 136 LYS A C 1
ATOM 1092 O O . LYS A 1 136 ? -9.938 -12.826 4.200 1.00 93.12 136 LYS A O 1
ATOM 1097 N N . VAL A 1 137 ? -10.034 -10.757 3.335 1.00 92.25 137 VAL A N 1
ATOM 1098 C CA . VAL A 1 137 ? -9.632 -10.038 4.546 1.00 92.25 137 VAL A CA 1
ATOM 1099 C C . VAL A 1 137 ? -10.745 -10.201 5.576 1.00 92.25 137 VAL A C 1
ATOM 1101 O O . VAL A 1 137 ? -11.847 -9.686 5.397 1.00 92.25 137 VAL A O 1
ATOM 1104 N N . THR A 1 138 ? -10.454 -10.944 6.642 1.00 90.69 138 THR A N 1
ATOM 1105 C CA . THR A 1 138 ? -11.347 -11.109 7.798 1.00 90.69 138 THR A CA 1
ATOM 1106 C C . THR A 1 138 ? -10.999 -10.147 8.926 1.00 90.69 138 THR A C 1
ATOM 1108 O O . THR A 1 138 ? -11.903 -9.674 9.613 1.00 90.69 138 THR A O 1
ATOM 1111 N N . TYR A 1 139 ? -9.709 -9.821 9.067 1.00 87.06 139 TYR A N 1
ATOM 1112 C CA . TYR A 1 139 ? -9.163 -8.900 10.062 1.00 87.06 139 TYR A CA 1
ATOM 1113 C C . TYR A 1 139 ? -8.073 -8.029 9.434 1.00 87.06 139 TYR A C 1
ATOM 1115 O O . TYR A 1 139 ? -7.305 -8.519 8.603 1.00 87.06 139 TYR A O 1
ATOM 1123 N N . VAL A 1 140 ? -7.994 -6.752 9.824 1.00 85.50 140 VAL A N 1
ATOM 1124 C CA . VAL A 1 140 ? -6.915 -5.848 9.376 1.00 85.50 140 VAL A CA 1
ATOM 1125 C C . VAL A 1 140 ? -5.692 -5.992 10.277 1.00 85.50 140 VAL A C 1
ATOM 1127 O O . VAL A 1 140 ? -4.575 -6.068 9.781 1.00 85.50 140 VAL A O 1
ATOM 1130 N N . ILE A 1 141 ? -5.900 -6.066 11.591 1.00 80.88 141 ILE A N 1
ATOM 1131 C CA . ILE A 1 141 ? -4.871 -6.371 12.585 1.00 80.88 141 ILE A CA 1
ATOM 1132 C C . ILE A 1 141 ? -5.124 -7.782 13.101 1.00 80.88 141 ILE A C 1
ATOM 1134 O O . ILE A 1 141 ? -6.194 -8.054 13.645 1.00 80.88 141 ILE A O 1
ATOM 1138 N N . ASN A 1 142 ? -4.137 -8.665 12.961 1.00 71.00 142 ASN A N 1
ATOM 1139 C CA . ASN A 1 142 ? -4.168 -9.995 13.561 1.00 71.00 142 ASN A CA 1
ATOM 1140 C C . ASN A 1 142 ? -3.150 -10.071 14.709 1.00 71.00 142 ASN A C 1
ATOM 1142 O O . ASN A 1 142 ? -1.952 -10.191 14.467 1.00 71.00 142 ASN A O 1
ATOM 1146 N N . SER A 1 143 ? -3.621 -9.963 15.953 1.00 56.44 143 SER A N 1
ATOM 1147 C CA . SER A 1 143 ? -2.779 -9.934 17.160 1.00 56.44 143 SER A CA 1
ATOM 1148 C C . SER A 1 143 ? -2.047 -11.247 17.454 1.00 56.44 143 SER A C 1
ATOM 1150 O O . SER A 1 143 ? -1.040 -11.214 18.156 1.00 56.44 143 SER A O 1
ATOM 1152 N N . ILE A 1 144 ? -2.527 -12.393 16.948 1.00 52.91 144 ILE A N 1
ATOM 1153 C CA . ILE A 1 144 ? -2.008 -13.714 17.347 1.00 52.91 144 ILE A CA 1
ATOM 1154 C C . ILE A 1 144 ? -0.523 -13.866 16.978 1.00 52.91 144 ILE A C 1
ATOM 1156 O O . ILE A 1 144 ? 0.228 -14.528 17.691 1.00 52.91 144 ILE A O 1
ATOM 1160 N N . SER A 1 145 ? -0.080 -13.249 15.878 1.00 50.50 145 SER A N 1
ATOM 1161 C CA . SER A 1 145 ? 1.320 -13.293 15.438 1.00 50.50 145 SER A CA 1
ATOM 1162 C C . SER A 1 145 ? 2.175 -12.146 15.982 1.00 50.50 145 SER A C 1
ATOM 1164 O O . SER A 1 145 ? 3.401 -12.248 15.963 1.00 50.50 145 SER A O 1
ATOM 1166 N N . TRP A 1 146 ? 1.564 -11.068 16.482 1.00 53.78 146 TRP A N 1
ATOM 1167 C CA . TRP A 1 146 ? 2.272 -9.866 16.917 1.00 53.78 146 TRP A CA 1
ATOM 1168 C C . TRP A 1 146 ? 2.248 -9.746 18.440 1.00 53.78 146 TRP A C 1
ATOM 1170 O O . TRP A 1 146 ? 1.434 -9.049 19.046 1.00 53.78 146 TRP A O 1
ATOM 1180 N N . SER A 1 147 ? 3.164 -10.477 19.066 1.00 48.91 147 SER A N 1
ATOM 1181 C CA . SER A 1 147 ? 3.352 -10.514 20.510 1.00 48.91 147 SER A CA 1
ATOM 1182 C C . SER A 1 147 ? 3.586 -9.104 21.092 1.00 48.91 147 SER A C 1
ATOM 1184 O O . SER A 1 147 ? 4.625 -8.492 20.860 1.00 48.91 147 SER A O 1
ATOM 1186 N N . TYR A 1 148 ? 2.634 -8.620 21.893 1.00 48.56 148 TYR A N 1
ATOM 1187 C CA . TYR A 1 148 ? 2.802 -7.577 22.920 1.00 48.56 148 TYR A CA 1
ATOM 1188 C C . TYR A 1 148 ? 3.170 -6.138 22.498 1.00 48.56 148 TYR A C 1
ATOM 1190 O O . TYR A 1 148 ? 3.687 -5.397 23.337 1.00 48.56 148 TYR A O 1
ATOM 1198 N N . SER A 1 149 ? 2.879 -5.665 21.278 1.00 52.44 149 SER A N 1
ATOM 1199 C CA . SER A 1 149 ? 2.969 -4.212 21.025 1.00 52.44 149 SER A CA 1
ATOM 1200 C C . SER A 1 149 ? 1.665 -3.498 21.403 1.00 52.44 149 SER A C 1
ATOM 1202 O O . SER A 1 149 ? 0.587 -3.792 20.892 1.00 52.44 149 SER A O 1
ATOM 1204 N N . HIS A 1 150 ? 1.765 -2.514 22.301 1.00 57.09 150 HIS A N 1
ATOM 1205 C CA . HIS A 1 150 ? 0.630 -1.688 22.735 1.00 57.09 150 HIS A CA 1
ATOM 1206 C C . HIS A 1 150 ? 0.041 -0.807 21.614 1.00 57.09 150 HIS A C 1
ATOM 1208 O O . HIS A 1 150 ? -1.075 -0.304 21.741 1.00 57.09 150 HIS A O 1
ATOM 1214 N N . ASN A 1 151 ? 0.783 -0.649 20.508 1.00 63.28 151 ASN A N 1
ATOM 1215 C CA . ASN A 1 151 ? 0.453 0.189 19.360 1.00 63.28 151 ASN A CA 1
ATOM 1216 C C . ASN A 1 151 ? 0.706 -0.593 18.059 1.00 63.28 151 ASN A C 1
ATOM 1218 O O . ASN A 1 151 ? 1.849 -0.672 17.605 1.00 63.28 151 ASN A O 1
ATOM 1222 N N . ALA A 1 152 ? -0.338 -1.169 17.459 1.00 74.81 152 ALA A N 1
ATOM 1223 C CA . ALA A 1 152 ? -0.220 -1.892 16.187 1.00 74.81 152 ALA A CA 1
ATOM 1224 C C . ALA A 1 152 ? 0.183 -0.958 15.029 1.00 74.81 152 ALA A C 1
ATOM 1226 O O . ALA A 1 152 ? 0.964 -1.343 14.166 1.00 74.81 152 ALA A O 1
ATOM 1227 N N . PHE A 1 153 ? -0.305 0.287 15.051 1.00 83.94 153 PHE A N 1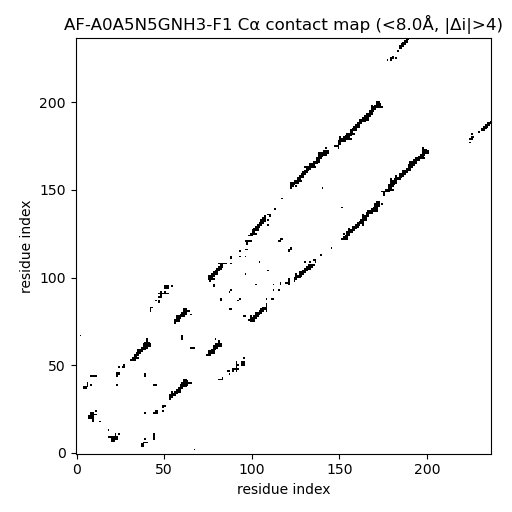
ATOM 1228 C CA . PHE A 1 153 ? -0.010 1.313 14.056 1.00 83.94 153 PHE A CA 1
ATOM 1229 C C . PHE A 1 153 ? 0.363 2.649 14.728 1.00 83.94 153 PHE A C 1
ATOM 1231 O O . PHE A 1 153 ? -0.478 3.539 14.884 1.00 83.94 153 PHE A O 1
ATOM 1238 N N . PRO A 1 154 ? 1.630 2.850 15.128 1.00 85.25 154 PRO A N 1
ATOM 1239 C CA . PRO A 1 154 ? 2.030 4.010 15.932 1.00 85.25 154 PRO A CA 1
ATOM 1240 C C . PRO A 1 154 ? 1.958 5.357 15.189 1.00 85.25 154 PRO A C 1
ATOM 1242 O O . PRO A 1 154 ? 1.966 6.413 15.829 1.00 85.25 154 PRO A O 1
ATOM 1245 N N . LYS A 1 155 ? 1.923 5.350 13.849 1.00 91.56 155 LYS A N 1
ATOM 1246 C CA . LYS A 1 155 ? 1.895 6.566 13.016 1.00 91.56 155 LYS A CA 1
ATOM 1247 C C . LYS A 1 155 ? 0.657 6.711 12.136 1.00 91.56 155 LYS A C 1
ATOM 1249 O O . LYS A 1 155 ? 0.546 7.739 11.475 1.00 91.56 155 LYS A O 1
ATOM 1254 N N . LEU A 1 156 ? -0.254 5.739 12.139 1.00 91.81 156 LEU A N 1
ATOM 1255 C CA . LEU A 1 156 ? -1.394 5.750 11.229 1.00 91.81 156 LEU A CA 1
ATOM 1256 C C . LEU A 1 156 ? -2.346 6.892 11.582 1.00 91.81 156 LEU A C 1
ATOM 1258 O O . LEU A 1 156 ? -2.827 6.997 12.708 1.00 91.81 156 LEU A O 1
ATOM 1262 N N . GLU A 1 157 ? -2.591 7.745 10.597 1.00 93.38 157 GLU A N 1
ATOM 1263 C CA . GLU A 1 157 ? -3.437 8.929 10.667 1.00 93.38 157 GLU A CA 1
ATOM 1264 C C . GLU A 1 157 ? -4.769 8.725 9.939 1.00 93.38 157 GLU A C 1
ATOM 1266 O O . GLU A 1 157 ? -5.775 9.297 10.359 1.00 93.38 157 GLU A O 1
ATOM 1271 N N . SER A 1 158 ? -4.801 7.886 8.898 1.00 92.62 158 SER A N 1
ATOM 1272 C CA . SER A 1 158 ? -6.025 7.545 8.166 1.00 92.62 158 SER A CA 1
ATOM 1273 C C . SER A 1 158 ? -6.162 6.046 7.926 1.00 92.62 158 SER A C 1
ATOM 1275 O O . SER A 1 158 ? -5.219 5.388 7.476 1.00 92.62 158 SER A O 1
ATOM 1277 N N . LEU A 1 159 ? -7.363 5.531 8.183 1.00 93.75 159 LEU A N 1
ATOM 1278 C CA . LEU A 1 159 ? -7.775 4.173 7.853 1.00 93.75 159 LEU A CA 1
ATOM 1279 C C . LEU A 1 159 ? -9.057 4.219 7.019 1.00 93.75 159 LEU A C 1
ATOM 1281 O O . LEU A 1 159 ? -10.090 4.711 7.475 1.00 93.75 159 LEU A O 1
ATOM 1285 N N . PHE A 1 160 ? -8.993 3.674 5.810 1.00 94.88 160 PHE A N 1
ATOM 1286 C CA . PHE A 1 160 ? -10.123 3.575 4.896 1.00 94.88 160 PHE A CA 1
ATOM 1287 C C . PHE A 1 160 ? -10.355 2.112 4.520 1.00 94.88 160 PHE A C 1
ATOM 1289 O O . PHE A 1 160 ? -9.461 1.460 3.983 1.00 94.88 160 PHE A O 1
ATOM 1296 N N . LEU A 1 161 ? -11.550 1.598 4.803 1.00 95.94 161 LEU A N 1
ATOM 1297 C CA . LEU A 1 161 ? -11.952 0.222 4.522 1.00 95.94 161 LEU A CA 1
ATOM 1298 C C . LEU A 1 161 ? -13.265 0.226 3.739 1.00 95.94 161 LEU A C 1
ATOM 1300 O O . LEU A 1 161 ? -14.277 0.724 4.239 1.00 95.94 161 LEU A O 1
ATOM 1304 N N . GLU A 1 162 ? -13.258 -0.343 2.536 1.00 96.31 162 GLU A N 1
ATOM 1305 C CA . GLU A 1 162 ? -14.418 -0.339 1.640 1.00 96.31 162 GLU A CA 1
ATOM 1306 C C . GLU A 1 162 ? -14.653 -1.691 0.958 1.00 96.31 162 GLU A C 1
ATOM 1308 O O . GLU A 1 162 ? -13.719 -2.355 0.518 1.00 96.31 162 GLU A O 1
ATOM 1313 N N . ASN A 1 163 ? -15.914 -2.111 0.829 1.00 96.50 163 ASN A N 1
ATOM 1314 C CA . ASN A 1 163 ? -16.293 -3.324 0.092 1.00 96.50 163 ASN A CA 1
ATOM 1315 C C . ASN A 1 163 ? -15.531 -4.583 0.569 1.00 96.50 163 ASN A C 1
ATOM 1317 O O . ASN A 1 163 ? -15.135 -5.431 -0.237 1.00 96.50 163 ASN A O 1
ATOM 1321 N N . LEU A 1 164 ? -15.301 -4.710 1.883 1.00 96.12 164 LEU A N 1
ATOM 1322 C CA . LEU A 1 164 ? -14.638 -5.872 2.486 1.00 96.12 164 LEU A CA 1
ATOM 1323 C C . LEU A 1 164 ? -15.689 -6.864 2.996 1.00 96.12 164 LEU A C 1
ATOM 1325 O O . LEU A 1 164 ? -16.059 -6.881 4.170 1.00 96.12 164 LEU A O 1
ATOM 1329 N N . VAL A 1 165 ? -16.188 -7.709 2.092 1.00 94.25 165 VAL A N 1
ATOM 1330 C CA . VAL A 1 165 ? -17.381 -8.553 2.317 1.00 94.25 165 VAL A CA 1
ATOM 1331 C C . VAL A 1 165 ? -17.211 -9.633 3.394 1.00 94.25 165 VAL A C 1
ATOM 1333 O O . VAL A 1 165 ? -18.199 -10.215 3.849 1.00 94.25 165 VAL A O 1
ATOM 1336 N N . ARG A 1 166 ? -15.970 -9.928 3.799 1.00 94.75 166 ARG A N 1
ATOM 1337 C CA . ARG A 1 166 ? -15.645 -10.889 4.867 1.00 94.75 166 ARG A CA 1
ATOM 1338 C C . ARG A 1 166 ? -15.036 -10.263 6.114 1.00 94.75 166 ARG A C 1
ATOM 1340 O O . ARG A 1 166 ? -14.735 -11.019 7.032 1.00 94.75 166 ARG A O 1
ATOM 1347 N N . LEU A 1 167 ? -14.866 -8.943 6.160 1.00 93.31 167 LEU A N 1
ATOM 1348 C CA . LEU A 1 167 ? -14.279 -8.293 7.323 1.00 93.31 167 LEU A CA 1
ATOM 1349 C C . LEU A 1 167 ? -15.229 -8.436 8.514 1.00 93.31 167 LEU A C 1
ATOM 1351 O O . LEU A 1 167 ? -16.337 -7.909 8.485 1.00 93.31 167 LEU A O 1
ATOM 1355 N N . GLU A 1 168 ? -14.786 -9.150 9.544 1.00 90.75 168 GLU A N 1
ATOM 1356 C CA . GLU A 1 168 ? -15.555 -9.374 10.771 1.00 90.75 168 GLU A CA 1
ATOM 1357 C C . GLU A 1 168 ? -15.192 -8.342 11.839 1.00 90.75 168 GLU A C 1
ATOM 1359 O O . GLU A 1 168 ? -16.061 -7.832 12.543 1.00 90.75 168 GLU A O 1
ATOM 1364 N N . SER A 1 169 ? -13.908 -7.998 11.935 1.00 86.69 169 SER A N 1
ATOM 1365 C CA . SER A 1 169 ? -13.395 -7.010 12.881 1.00 86.69 169 SER A CA 1
ATOM 1366 C C . SER A 1 169 ? -12.174 -6.303 12.305 1.00 86.69 169 SER A C 1
ATOM 1368 O O . SER A 1 169 ? -11.422 -6.893 11.532 1.00 86.69 169 SER A O 1
ATOM 1370 N N . VAL A 1 170 ? -11.934 -5.047 12.687 1.00 84.81 170 VAL A N 1
ATOM 1371 C CA . VAL A 1 170 ? -10.686 -4.354 12.318 1.00 84.81 170 VAL A CA 1
ATOM 1372 C C . VAL A 1 170 ? -9.512 -4.975 13.077 1.00 84.81 170 VAL A C 1
ATOM 1374 O O . VAL A 1 170 ? -8.469 -5.235 12.479 1.00 84.81 170 VAL A O 1
ATOM 1377 N N . CYS A 1 171 ? -9.710 -5.299 14.355 1.00 80.50 171 CYS A N 1
ATOM 1378 C CA . CYS A 1 171 ? -8.720 -5.926 15.225 1.00 80.50 171 CYS A CA 1
ATOM 1379 C C . CYS A 1 171 ? -9.189 -7.309 15.693 1.00 80.50 171 CYS A C 1
ATOM 1381 O O . CYS A 1 171 ? -10.241 -7.434 16.333 1.00 80.50 171 CYS A O 1
ATOM 1383 N N . TYR A 1 172 ? -8.402 -8.341 15.404 1.00 70.94 172 TYR A N 1
ATOM 1384 C CA . TYR A 1 172 ? -8.559 -9.654 16.017 1.00 70.94 172 TYR A CA 1
ATOM 1385 C C . TYR A 1 172 ? -7.932 -9.645 17.418 1.00 70.94 172 TYR A C 1
ATOM 1387 O O . TYR A 1 172 ? -6.805 -9.189 17.574 1.00 70.94 172 TYR A O 1
ATOM 1395 N N . GLU A 1 173 ? -8.689 -10.125 18.407 1.00 65.81 173 GLU A N 1
ATOM 1396 C CA . GLU A 1 173 ? -8.453 -10.059 19.858 1.00 65.81 173 GLU A CA 1
ATOM 1397 C C . GLU A 1 173 ? -8.338 -8.652 20.458 1.00 65.81 173 GLU A C 1
ATOM 1399 O O . GLU A 1 173 ? -8.212 -7.624 19.790 1.00 65.81 173 GLU A O 1
ATOM 1404 N N . GLN A 1 174 ? -8.478 -8.603 21.784 1.00 59.28 174 GLN A N 1
ATOM 1405 C CA . GLN A 1 174 ? -8.435 -7.367 22.543 1.00 59.28 174 GLN A CA 1
ATOM 1406 C C . GLN A 1 174 ? -6.983 -6.876 22.596 1.00 59.28 174 GLN A C 1
ATOM 1408 O O . GLN A 1 174 ? -6.174 -7.374 23.374 1.00 59.28 174 GLN A O 1
ATOM 1413 N N . LEU A 1 175 ? -6.647 -5.907 21.741 1.00 61.62 175 LEU A N 1
ATOM 1414 C CA . LEU A 1 175 ? -5.351 -5.235 21.780 1.00 61.62 175 LEU A CA 1
ATOM 1415 C C . LEU A 1 175 ? -5.179 -4.560 23.148 1.00 61.62 175 LEU A C 1
ATOM 1417 O O . LEU A 1 175 ? -6.043 -3.804 23.596 1.00 61.62 175 LEU A O 1
ATOM 1421 N N . ILE A 1 176 ? -4.065 -4.847 23.824 1.00 53.22 176 ILE A N 1
ATOM 1422 C CA . ILE A 1 176 ? -3.715 -4.214 25.098 1.00 53.22 176 ILE A CA 1
ATOM 1423 C C . ILE A 1 176 ? -3.204 -2.806 24.778 1.00 53.22 176 ILE A C 1
ATOM 1425 O O . ILE A 1 176 ? -2.008 -2.616 24.588 1.00 53.22 176 ILE A O 1
ATOM 1429 N N . GLY A 1 177 ? -4.089 -1.815 24.678 1.00 61.59 177 GLY A N 1
ATOM 1430 C CA . GLY A 1 177 ? -3.708 -0.419 24.435 1.00 61.59 177 GLY A CA 1
ATOM 1431 C C . GLY A 1 177 ? -4.577 0.289 23.399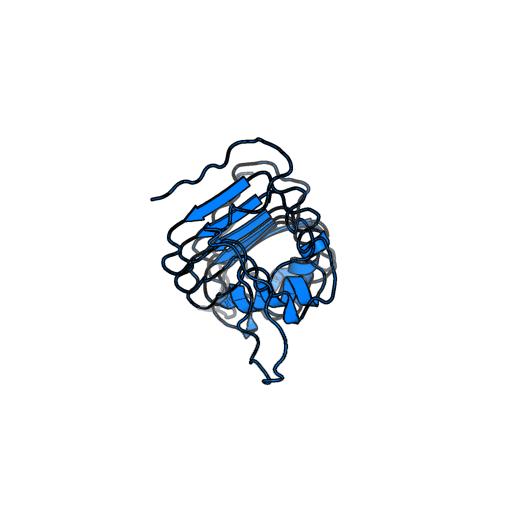 1.00 61.59 177 GLY A C 1
ATOM 1432 O O . GLY A 1 177 ? -5.650 -0.190 23.038 1.00 61.59 177 GLY A O 1
ATOM 1433 N N . ASN A 1 178 ? -4.111 1.453 22.934 1.00 67.12 178 ASN A N 1
ATOM 1434 C CA . ASN A 1 178 ? -4.749 2.180 21.840 1.00 67.12 178 ASN A CA 1
ATOM 1435 C C . ASN A 1 178 ? -3.976 1.904 20.535 1.00 67.12 178 ASN A C 1
ATOM 1437 O O . ASN A 1 178 ? -2.958 2.553 20.292 1.00 67.12 178 ASN A O 1
ATOM 1441 N N . PRO A 1 179 ? -4.440 0.978 19.676 1.00 68.50 179 PRO A N 1
ATOM 1442 C CA . PRO A 1 179 ? -3.701 0.569 18.480 1.00 68.50 179 PRO A CA 1
ATOM 1443 C C . PRO A 1 179 ? -3.515 1.686 17.448 1.00 68.50 179 PRO A C 1
ATOM 1445 O O . PRO A 1 179 ? -2.645 1.573 16.584 1.00 68.50 179 PRO A O 1
ATOM 1448 N N . PHE A 1 180 ? -4.309 2.752 17.563 1.00 76.19 180 PHE A N 1
ATOM 1449 C CA . PHE A 1 180 ? -4.463 3.830 16.598 1.00 76.19 180 PHE A CA 1
ATOM 1450 C C . PHE A 1 180 ? -4.244 5.206 17.251 1.00 76.19 180 PHE A C 1
ATOM 1452 O O . PHE A 1 180 ? -5.045 6.123 17.090 1.00 76.19 180 PHE A O 1
ATOM 1459 N N . GLN A 1 181 ? -3.143 5.375 17.992 1.00 78.62 181 GLN A N 1
ATOM 1460 C CA . GLN A 1 181 ? -2.880 6.593 18.781 1.00 78.62 181 GLN A CA 1
ATOM 1461 C C . GLN A 1 181 ? -2.935 7.908 17.983 1.00 78.62 181 GLN A C 1
ATOM 1463 O O . GLN A 1 181 ? -3.252 8.955 18.547 1.00 78.62 181 GLN A O 1
ATOM 1468 N N . LYS A 1 182 ? -2.596 7.870 16.689 1.00 88.75 182 LYS A N 1
ATOM 1469 C CA . LYS A 1 182 ? -2.544 9.052 15.814 1.00 88.75 182 LYS A CA 1
ATOM 1470 C C . LYS A 1 182 ? -3.683 9.132 14.807 1.00 88.75 182 LYS A C 1
ATOM 1472 O O . LYS A 1 182 ? -3.660 10.035 13.972 1.00 88.75 182 LYS A O 1
ATOM 1477 N N . LEU A 1 183 ? -4.659 8.230 14.875 1.00 88.19 183 LEU A N 1
ATOM 1478 C CA . LEU A 1 183 ? -5.717 8.154 13.878 1.00 88.19 183 LEU A CA 1
ATOM 1479 C C . LEU A 1 183 ? -6.617 9.390 13.969 1.00 88.19 183 LEU A C 1
ATOM 1481 O O . LEU A 1 183 ? -7.152 9.721 15.026 1.00 88.19 183 LEU A O 1
ATOM 1485 N N . LYS A 1 184 ? -6.743 10.084 12.841 1.00 90.50 184 LYS A N 1
ATOM 1486 C CA . LYS A 1 184 ? -7.528 11.311 12.656 1.00 90.50 184 LYS A CA 1
ATOM 1487 C C . LYS A 1 184 ? -8.730 11.072 11.752 1.00 90.50 184 LYS A C 1
ATOM 1489 O O . LYS A 1 184 ? -9.715 11.790 11.862 1.00 90.50 184 LYS A O 1
ATOM 1494 N N . SER A 1 185 ? -8.634 10.104 10.842 1.00 89.00 185 SER A N 1
ATOM 1495 C CA . SER A 1 185 ? -9.694 9.765 9.899 1.00 89.00 185 SER A CA 1
ATOM 1496 C C . SER A 1 185 ? -9.939 8.262 9.887 1.00 89.00 185 SER A C 1
ATOM 1498 O O . SER A 1 185 ? -9.008 7.463 9.789 1.00 89.00 185 SER A O 1
ATOM 1500 N N . LEU A 1 186 ? -11.210 7.888 9.990 1.00 90.94 186 LEU A N 1
ATOM 1501 C CA . LEU A 1 186 ? -11.678 6.519 9.854 1.00 90.94 186 LEU A CA 1
ATOM 1502 C C . LEU A 1 186 ? -12.868 6.523 8.901 1.00 90.94 186 LEU A C 1
ATOM 1504 O O . LEU A 1 186 ? -13.869 7.186 9.168 1.00 90.94 186 LEU A O 1
ATOM 1508 N N . THR A 1 187 ? -12.760 5.777 7.807 1.00 92.25 187 THR A N 1
ATOM 1509 C CA . THR A 1 187 ? -13.856 5.579 6.857 1.00 92.25 187 THR A CA 1
ATOM 1510 C C . THR A 1 187 ? -14.124 4.093 6.689 1.00 92.25 187 THR A C 1
ATOM 1512 O O . THR A 1 187 ? -13.220 3.329 6.364 1.00 92.25 187 THR A O 1
ATOM 1515 N N . LEU A 1 188 ? -15.375 3.699 6.911 1.00 92.62 188 LEU A N 1
ATOM 1516 C CA . LEU A 1 188 ? -15.859 2.325 6.825 1.00 92.62 188 LEU A CA 1
ATOM 1517 C C . LEU A 1 188 ? -17.060 2.308 5.874 1.00 92.62 188 LEU A C 1
ATOM 1519 O O . LEU A 1 188 ? -18.051 2.976 6.156 1.00 92.62 188 LEU A O 1
ATOM 1523 N N . ARG A 1 189 ? -16.977 1.588 4.751 1.00 93.00 189 ARG A N 1
ATOM 1524 C CA . ARG A 1 189 ? -18.031 1.545 3.719 1.00 93.00 189 ARG A CA 1
ATOM 1525 C C . ARG A 1 189 ? -18.296 0.118 3.259 1.00 93.00 189 ARG A C 1
ATOM 1527 O O . ARG A 1 189 ? -17.357 -0.619 2.981 1.00 93.00 189 ARG A O 1
ATOM 1534 N N . ASN A 1 190 ? -19.567 -0.267 3.153 1.00 93.19 190 ASN A N 1
ATOM 1535 C CA . ASN A 1 190 ? -19.983 -1.591 2.676 1.00 93.19 190 ASN A CA 1
ATOM 1536 C C . ASN A 1 190 ? -19.190 -2.758 3.313 1.00 93.19 190 ASN A C 1
ATOM 1538 O O . ASN A 1 190 ? -18.428 -3.476 2.657 1.00 93.19 190 ASN A O 1
ATOM 1542 N N . LEU A 1 191 ? -19.358 -2.923 4.627 1.00 94.44 191 LEU A N 1
ATOM 1543 C CA . LEU A 1 191 ? -18.712 -3.965 5.432 1.00 94.44 191 LEU A CA 1
ATOM 1544 C C . LEU A 1 191 ? -19.788 -4.874 6.058 1.00 94.44 191 LEU A C 1
ATOM 1546 O O . LEU A 1 191 ? -20.026 -4.807 7.263 1.00 94.44 191 LEU A O 1
ATOM 1550 N N . PRO A 1 192 ? -20.481 -5.712 5.263 1.00 91.75 192 PRO A N 1
ATOM 155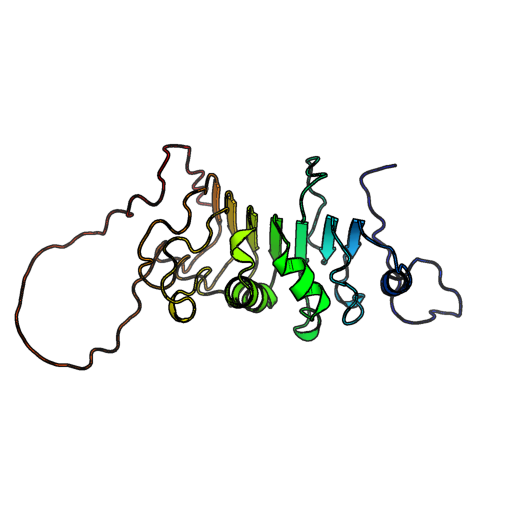1 C CA . PRO A 1 192 ? -21.709 -6.397 5.686 1.00 91.75 192 PRO A CA 1
ATOM 1552 C C . PRO A 1 192 ? -21.520 -7.409 6.825 1.00 91.75 192 PRO A C 1
ATOM 1554 O O . PRO A 1 192 ? -22.501 -7.819 7.440 1.00 91.75 192 PRO A O 1
ATOM 1557 N N . LYS A 1 193 ? -20.282 -7.838 7.099 1.00 92.50 193 LYS A N 1
ATOM 1558 C CA . LYS A 1 193 ? -19.950 -8.776 8.182 1.00 92.50 193 LYS A CA 1
ATOM 1559 C C . LYS A 1 193 ? -19.268 -8.127 9.381 1.00 92.50 193 LYS A C 1
ATOM 1561 O O . LYS A 1 193 ? -18.931 -8.844 10.320 1.00 92.50 193 LYS A O 1
ATOM 1566 N N . LEU A 1 194 ? -19.074 -6.809 9.367 1.00 90.31 194 LEU A N 1
ATOM 1567 C CA . LEU A 1 194 ? -18.393 -6.123 10.454 1.00 90.31 194 LEU A CA 1
ATOM 1568 C C . LEU A 1 194 ? -19.275 -6.163 11.705 1.00 90.31 194 LEU A C 1
ATOM 1570 O O . LEU A 1 194 ? -20.307 -5.500 11.768 1.00 90.31 194 LEU A O 1
ATOM 1574 N N . ILE A 1 195 ? -18.858 -6.946 12.698 1.00 83.56 195 ILE A N 1
ATOM 1575 C CA . ILE A 1 195 ? -19.579 -7.106 13.970 1.00 83.56 195 ILE A CA 1
ATOM 1576 C C . ILE A 1 195 ? -19.081 -6.136 15.044 1.00 83.56 195 ILE A C 1
ATOM 1578 O O . ILE A 1 195 ? -19.776 -5.878 16.023 1.00 83.56 195 ILE A O 1
ATOM 1582 N N . GLY A 1 196 ? -17.879 -5.590 14.873 1.00 77.25 196 GLY A N 1
ATOM 1583 C CA . GLY A 1 196 ? -17.275 -4.659 15.813 1.00 77.25 196 GLY A CA 1
ATOM 1584 C C . GLY A 1 196 ? -15.903 -4.197 15.347 1.00 77.25 196 GLY A C 1
ATOM 1585 O O . GLY A 1 196 ? -15.357 -4.692 14.366 1.00 77.25 196 GLY A O 1
ATOM 1586 N N . PHE A 1 197 ? -15.335 -3.223 16.053 1.00 75.38 197 PHE A N 1
ATOM 1587 C CA . PHE A 1 197 ? -14.004 -2.712 15.725 1.00 75.38 197 PHE A CA 1
ATOM 1588 C C . PHE A 1 197 ? -12.882 -3.615 16.267 1.00 75.38 197 PHE A C 1
ATOM 1590 O O . PHE A 1 197 ? -11.871 -3.808 15.599 1.00 75.38 197 PHE A O 1
ATOM 1597 N N . CYS A 1 198 ? -13.085 -4.207 17.448 1.00 73.12 198 CYS A N 1
ATOM 1598 C CA . CYS A 1 198 ? -12.215 -5.223 18.040 1.00 73.12 198 CYS A CA 1
ATOM 1599 C C . CYS A 1 198 ? -13.072 -6.416 18.491 1.00 73.12 198 CYS A C 1
ATOM 1601 O O . CYS A 1 198 ? -14.125 -6.206 19.094 1.00 73.12 198 CYS A O 1
ATOM 1603 N N . SER A 1 199 ? -12.621 -7.652 18.263 1.00 64.31 199 SER A N 1
ATOM 1604 C CA . SER A 1 199 ? -13.361 -8.869 18.640 1.00 64.31 199 SER A CA 1
ATOM 1605 C C . SER A 1 199 ? -12.510 -9.789 19.510 1.00 64.31 199 SER A C 1
ATOM 1607 O O . SER A 1 199 ? -11.385 -10.093 19.131 1.00 64.31 199 SER A O 1
ATOM 1609 N N . LYS A 1 200 ? -13.034 -10.297 20.634 1.00 59.81 200 LYS A N 1
ATOM 1610 C CA . LYS A 1 200 ? -12.361 -11.358 21.406 1.00 59.81 200 LYS A CA 1
ATOM 1611 C C . LYS A 1 200 ? -12.400 -12.672 20.619 1.00 59.81 200 LYS A C 1
ATOM 1613 O O . LYS A 1 200 ? -13.459 -13.051 20.120 1.00 59.81 200 LYS A O 1
ATOM 1618 N N . GLY A 1 201 ? -11.263 -13.360 20.507 1.00 55.28 201 GLY A N 1
ATOM 1619 C CA . GLY A 1 201 ? -11.222 -14.711 19.952 1.00 55.28 201 GLY A CA 1
ATOM 1620 C C . GLY A 1 201 ? -12.075 -15.663 20.797 1.00 55.28 201 GLY A C 1
ATOM 1621 O O . GLY A 1 201 ? -12.152 -15.517 22.018 1.00 55.28 201 GLY A O 1
ATOM 1622 N N . LYS A 1 202 ? -12.727 -16.645 20.168 1.00 48.88 202 LYS A N 1
ATOM 1623 C CA . LYS A 1 202 ? -13.320 -17.770 20.904 1.00 48.88 202 LYS A CA 1
ATOM 1624 C C . LYS A 1 202 ? -12.166 -18.615 21.445 1.00 48.88 202 LYS A C 1
ATOM 1626 O O . LYS A 1 202 ? -11.620 -19.431 20.706 1.00 48.88 202 LYS A O 1
ATOM 1631 N N . GLN A 1 203 ? -11.765 -18.418 22.701 1.00 45.31 203 GLN A N 1
ATOM 1632 C CA . GLN A 1 203 ? -10.917 -19.404 23.369 1.00 45.31 203 GLN A CA 1
ATOM 1633 C C . GLN A 1 203 ? -11.675 -20.737 23.379 1.00 45.31 203 GLN A C 1
ATOM 1635 O O . GLN A 1 203 ? -12.812 -20.807 23.844 1.00 45.31 203 GLN A O 1
ATOM 1640 N N . SER A 1 204 ? -11.052 -21.792 22.849 1.00 37.84 204 SER A N 1
ATOM 1641 C CA . SER A 1 204 ? -11.450 -23.162 23.163 1.00 37.84 204 SER A CA 1
ATOM 1642 C C . SER A 1 204 ? -11.328 -23.310 24.674 1.00 37.84 204 SER A C 1
ATOM 1644 O O . SER A 1 204 ? -10.211 -23.364 25.187 1.00 37.84 204 SER A O 1
ATOM 1646 N N . MET A 1 205 ? -12.458 -23.311 25.381 1.00 32.16 205 MET A N 1
ATOM 1647 C CA . MET A 1 205 ? -12.503 -23.653 26.795 1.00 32.16 205 MET A CA 1
ATOM 1648 C C . MET A 1 205 ? -11.963 -25.075 26.939 1.00 32.16 205 MET A C 1
ATOM 1650 O O . MET A 1 205 ? -12.587 -26.044 26.517 1.00 32.16 205 MET A O 1
ATOM 1654 N N . ILE A 1 206 ? -10.753 -25.184 27.472 1.00 35.56 206 ILE A N 1
ATOM 1655 C CA . ILE A 1 206 ? -10.372 -26.345 28.260 1.00 35.56 206 ILE A CA 1
ATOM 1656 C C . ILE A 1 206 ? -11.083 -26.131 29.590 1.00 35.56 206 ILE A C 1
ATOM 1658 O O . ILE A 1 206 ? -10.729 -25.216 30.332 1.00 35.56 206 ILE A O 1
ATOM 1662 N N . ASP A 1 207 ? -12.140 -26.911 29.812 1.00 34.47 207 ASP A N 1
ATOM 1663 C CA . ASP A 1 207 ? -12.876 -26.947 31.069 1.00 34.47 207 ASP A CA 1
ATOM 1664 C C . ASP A 1 207 ? -11.899 -27.156 32.223 1.00 34.47 207 ASP A C 1
ATOM 1666 O O . ASP A 1 207 ? -11.188 -28.161 32.305 1.00 34.47 207 ASP A O 1
ATOM 1670 N N . THR A 1 208 ? -11.876 -26.210 33.149 1.00 32.81 208 THR A N 1
ATOM 1671 C CA . THR A 1 208 ? -11.594 -26.522 34.543 1.00 32.81 208 THR A CA 1
ATOM 1672 C C . THR A 1 208 ? -12.460 -25.592 35.378 1.00 32.81 208 THR A C 1
ATOM 1674 O O . THR A 1 208 ? -12.225 -24.386 35.430 1.00 32.81 208 THR A O 1
ATOM 1677 N N . ASP A 1 209 ? -13.510 -26.177 35.953 1.00 36.00 209 ASP A N 1
ATOM 1678 C CA . ASP A 1 209 ? -14.381 -25.571 36.955 1.00 36.00 209 ASP A CA 1
ATOM 1679 C C . ASP A 1 209 ? -13.552 -24.908 38.062 1.00 36.00 209 ASP A C 1
ATOM 1681 O O . ASP A 1 209 ? -12.712 -25.563 38.681 1.00 36.00 209 ASP A O 1
ATOM 1685 N N . ALA A 1 210 ? -13.828 -23.636 38.345 1.00 32.81 210 ALA A N 1
ATOM 1686 C CA . ALA A 1 210 ? -14.350 -23.225 39.647 1.00 32.81 210 ALA A CA 1
ATOM 1687 C C . ALA A 1 210 ? -14.577 -21.705 39.712 1.00 32.81 210 ALA A C 1
ATOM 1689 O O . ALA A 1 210 ? -13.717 -20.897 39.369 1.00 32.81 210 ALA A O 1
ATOM 1690 N N . ASP A 1 211 ? -15.742 -21.395 40.271 1.00 30.58 211 ASP A N 1
ATOM 1691 C CA . ASP A 1 211 ? -16.151 -20.188 40.977 1.00 30.58 211 ASP A CA 1
ATOM 1692 C C . ASP A 1 211 ? -16.557 -18.923 40.206 1.00 30.58 211 ASP A C 1
ATOM 1694 O O . ASP A 1 211 ? -15.810 -18.222 39.525 1.00 30.58 211 ASP A O 1
ATOM 1698 N N . ALA A 1 212 ? -17.841 -18.636 40.419 1.00 37.09 212 ALA A N 1
ATOM 1699 C CA . ALA A 1 212 ? -18.615 -17.510 39.960 1.00 37.09 212 ALA A CA 1
ATOM 1700 C C . ALA A 1 212 ? -18.129 -16.174 40.530 1.00 37.09 212 ALA A C 1
ATOM 1702 O O . ALA A 1 212 ? -17.964 -16.023 41.739 1.00 37.09 212 ALA A O 1
ATOM 1703 N N . ILE A 1 213 ? -18.094 -15.157 39.667 1.00 32.19 213 ILE A N 1
ATOM 1704 C CA . ILE A 1 213 ? -18.401 -13.774 40.038 1.00 32.19 213 ILE A CA 1
ATOM 1705 C C . ILE A 1 213 ? -19.320 -13.229 38.942 1.00 32.19 213 ILE A C 1
ATOM 1707 O O . ILE A 1 213 ? -19.009 -13.309 37.755 1.00 32.19 213 ILE A O 1
ATOM 1711 N N . GLY A 1 214 ? -20.507 -12.786 39.354 1.00 26.42 214 GLY A N 1
ATOM 1712 C CA . GLY A 1 214 ? -21.569 -12.331 38.465 1.00 26.42 214 GLY A CA 1
ATOM 1713 C C . GLY A 1 214 ? -21.441 -10.880 38.005 1.00 26.42 214 GLY A C 1
ATOM 1714 O O . GLY A 1 214 ? -20.552 -10.156 38.445 1.00 26.42 214 GLY A O 1
ATOM 1715 N N . LEU A 1 215 ? -22.458 -10.497 37.216 1.00 28.69 215 LEU A N 1
ATOM 1716 C CA . LEU A 1 215 ? -22.822 -9.146 36.759 1.00 28.69 215 LEU A CA 1
ATOM 1717 C C . LEU A 1 215 ? -21.833 -8.598 35.709 1.00 28.69 215 LEU A C 1
ATOM 1719 O O . LEU A 1 215 ? -20.630 -8.643 35.888 1.00 28.69 215 LEU A O 1
ATOM 1723 N N . GLU A 1 216 ? -22.228 -8.139 34.528 1.00 27.19 216 GLU A N 1
ATOM 1724 C CA . GLU A 1 216 ? -23.413 -7.390 34.127 1.00 27.19 216 GLU A CA 1
ATOM 1725 C C . GLU A 1 216 ? -23.561 -7.500 32.598 1.00 27.19 216 GLU A C 1
ATOM 1727 O O . GLU A 1 216 ? -22.583 -7.690 31.871 1.00 27.19 216 GLU A O 1
ATOM 1732 N N . ASN A 1 217 ? -24.790 -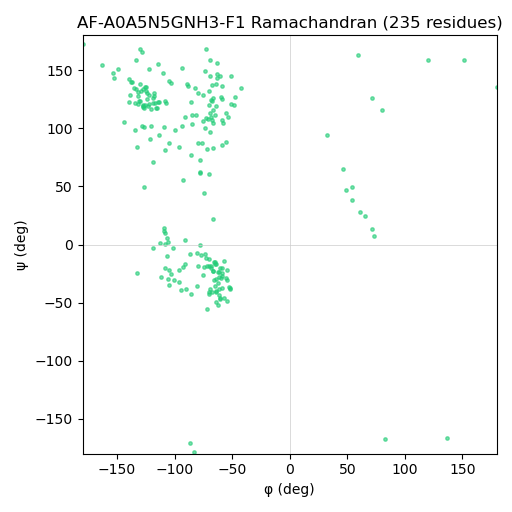7.358 32.100 1.00 31.52 217 ASN A N 1
ATOM 1733 C CA . ASN A 1 217 ? -25.055 -7.133 30.683 1.00 31.52 217 ASN A CA 1
ATOM 1734 C C . ASN A 1 217 ? -24.514 -5.755 30.277 1.00 31.52 217 ASN A C 1
ATOM 1736 O O . ASN A 1 217 ? -25.266 -4.785 30.208 1.00 31.52 217 ASN A O 1
ATOM 1740 N N . GLU A 1 218 ? -23.227 -5.659 29.972 1.00 34.06 218 GLU A N 1
ATOM 1741 C CA . GLU A 1 218 ? -22.721 -4.546 29.187 1.00 34.06 218 GLU A CA 1
ATOM 1742 C C . GLU A 1 218 ? -22.905 -4.885 27.706 1.00 34.06 218 GLU A C 1
ATOM 1744 O O . GLU A 1 218 ? -22.137 -5.639 27.104 1.00 34.06 218 GLU A O 1
ATOM 1749 N N . PHE A 1 219 ? -23.921 -4.277 27.086 1.00 31.95 219 PHE A N 1
ATOM 1750 C CA . PHE A 1 219 ? -23.784 -3.835 25.700 1.00 31.95 219 PHE A CA 1
ATOM 1751 C C . PHE A 1 219 ? -22.549 -2.929 25.666 1.00 31.95 219 PHE A C 1
ATOM 1753 O O . PHE A 1 219 ? -22.639 -1.737 25.952 1.00 31.95 219 PHE A O 1
ATOM 1760 N N . GLY A 1 220 ? -21.388 -3.554 25.451 1.00 30.77 220 GLY A N 1
ATOM 1761 C CA . GLY A 1 220 ? -20.077 -2.967 25.663 1.00 30.77 220 GLY A CA 1
ATOM 1762 C C . GLY A 1 220 ? -19.958 -1.659 24.909 1.00 30.77 220 GLY A C 1
ATOM 1763 O O . GLY A 1 220 ? -19.902 -1.638 23.678 1.00 30.77 220 GLY A O 1
ATOM 1764 N N . ALA A 1 221 ? -19.931 -0.574 25.678 1.00 31.41 221 ALA A N 1
ATOM 1765 C CA . ALA A 1 221 ? -19.493 0.725 25.224 1.00 31.41 221 ALA A CA 1
ATOM 1766 C C . ALA A 1 221 ? -18.232 0.541 24.372 1.00 31.41 221 ALA A C 1
ATOM 1768 O O . ALA A 1 221 ? -17.327 -0.202 24.765 1.00 31.41 221 ALA A O 1
ATOM 1769 N N . LEU A 1 222 ? -18.159 1.209 23.212 1.00 35.25 222 LEU A N 1
ATOM 1770 C CA . LEU A 1 222 ? -16.886 1.334 22.509 1.00 35.25 222 LEU A CA 1
ATOM 1771 C C . LEU A 1 222 ? -15.852 1.791 23.552 1.00 35.25 222 LEU A C 1
ATOM 1773 O O . LEU A 1 222 ? -16.041 2.864 24.139 1.00 35.25 222 LEU A O 1
ATOM 1777 N N . PRO A 1 223 ? -14.769 1.028 23.801 1.00 39.00 223 PRO A N 1
ATOM 1778 C CA . PRO A 1 223 ? -13.640 1.562 24.544 1.00 39.00 223 PRO A CA 1
ATOM 1779 C C . PRO A 1 223 ? -13.259 2.885 23.882 1.00 39.00 223 PRO A C 1
ATOM 1781 O O . PRO A 1 223 ? -13.404 3.012 22.665 1.00 39.00 223 PRO A O 1
ATOM 1784 N N . LYS A 1 224 ? -12.810 3.882 24.648 1.00 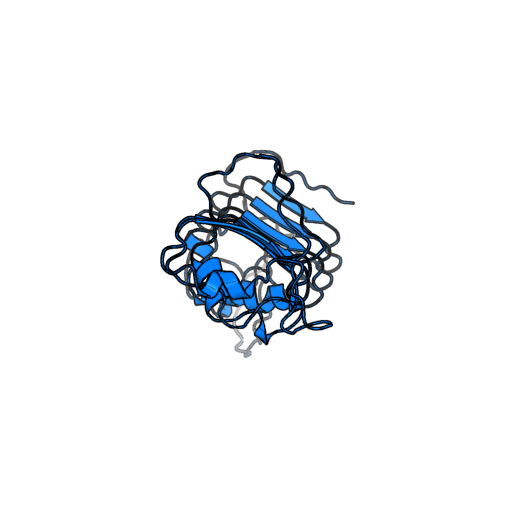42.56 224 LYS A N 1
ATOM 1785 C CA . LYS A 1 224 ? -12.324 5.154 24.093 1.00 42.56 224 LYS A CA 1
ATOM 1786 C C . LYS A 1 224 ? -11.152 4.879 23.135 1.00 42.56 224 LYS A C 1
ATOM 1788 O O . LYS A 1 224 ? -9.996 4.904 23.536 1.00 42.56 224 LYS A O 1
ATOM 1793 N N . LEU A 1 225 ? -11.468 4.584 21.874 1.00 44.16 225 LEU A N 1
ATOM 1794 C CA . LEU A 1 225 ? -10.524 4.294 20.792 1.00 44.16 225 LEU A CA 1
ATOM 1795 C C . LEU A 1 225 ? -9.846 5.581 20.307 1.00 44.16 225 LEU A C 1
ATOM 1797 O O . LEU A 1 225 ? -8.772 5.542 19.718 1.00 44.16 225 LEU A O 1
ATOM 1801 N N . PHE A 1 226 ? -10.451 6.735 20.597 1.00 45.50 226 PHE A N 1
ATOM 1802 C CA . PHE A 1 226 ? -9.984 8.043 20.167 1.00 45.50 226 PHE A CA 1
ATOM 1803 C C . PHE A 1 226 ? -9.567 8.863 21.384 1.00 45.50 226 PHE A C 1
ATOM 1805 O O . PHE A 1 226 ? -10.358 9.096 22.296 1.00 45.50 226 PHE A O 1
ATOM 1812 N N . SER A 1 227 ? -8.314 9.314 21.393 1.00 42.03 227 SER A N 1
ATOM 1813 C CA . SER A 1 227 ? -7.804 10.222 22.425 1.00 42.03 227 SER A CA 1
ATOM 1814 C C . SER A 1 227 ? -8.191 11.684 22.169 1.00 42.03 227 SER A C 1
ATOM 1816 O O . SER A 1 227 ? -7.946 12.517 23.031 1.00 42.03 227 SER A O 1
ATOM 1818 N N . ASN A 1 228 ? -8.797 12.003 21.017 1.00 36.88 228 ASN A N 1
ATOM 1819 C CA . ASN A 1 228 ? -9.167 13.364 20.634 1.00 36.88 228 ASN A CA 1
ATOM 1820 C C . ASN A 1 228 ? -10.554 13.408 19.973 1.00 36.88 228 ASN A C 1
ATOM 1822 O O . ASN A 1 228 ? -10.816 12.689 19.011 1.00 36.88 228 ASN A O 1
ATOM 1826 N N . GLU A 1 229 ? -11.416 14.293 20.469 1.00 36.22 229 GLU A N 1
ATOM 1827 C CA . GLU A 1 229 ? -12.774 14.580 19.984 1.00 36.22 229 GLU A CA 1
ATOM 1828 C C . GLU A 1 229 ? -12.783 15.295 18.615 1.00 36.22 229 GLU A C 1
ATOM 1830 O O . GLU A 1 229 ? -13.258 16.423 18.483 1.00 36.22 229 GLU A O 1
ATOM 1835 N N . LYS A 1 230 ? -12.239 14.677 17.561 1.00 39.66 230 LYS A N 1
ATOM 1836 C CA . LYS A 1 230 ? -12.358 15.208 16.195 1.00 39.66 230 LYS A CA 1
ATOM 1837 C C . LYS A 1 230 ? -13.050 14.212 15.273 1.00 39.66 230 LYS A C 1
ATOM 1839 O O . LYS A 1 230 ? -12.458 13.243 14.827 1.00 39.66 230 LYS A O 1
ATOM 1844 N N . VAL A 1 231 ? -14.327 14.527 15.047 1.00 37.53 231 VAL A N 1
ATOM 1845 C CA . VAL A 1 231 ? -15.212 14.177 13.925 1.00 37.53 231 VAL A CA 1
ATOM 1846 C C . VAL A 1 231 ? -14.951 12.808 13.294 1.00 37.53 231 VAL A C 1
ATOM 1848 O O . VAL A 1 231 ? -14.193 12.660 12.340 1.00 37.53 231 VAL A O 1
ATOM 1851 N N . LEU A 1 232 ? -15.699 11.820 13.780 1.00 42.34 232 LEU A N 1
ATOM 1852 C CA . LEU A 1 232 ? -15.986 10.599 13.043 1.00 42.34 232 LEU A CA 1
ATOM 1853 C C . LEU A 1 232 ? -16.869 10.954 11.841 1.00 42.34 232 LEU A C 1
ATOM 1855 O O . LEU A 1 232 ? -18.062 11.204 12.005 1.00 42.34 232 LEU A O 1
ATOM 1859 N N . SER A 1 233 ? -16.325 10.939 10.625 1.00 34.66 233 SER A N 1
ATOM 1860 C CA . SER A 1 233 ? -17.160 10.781 9.432 1.00 34.66 233 SER A CA 1
ATOM 1861 C C . SER A 1 233 ? -17.539 9.305 9.298 1.00 34.66 233 SER A C 1
ATOM 1863 O O . SER A 1 233 ? -17.014 8.582 8.453 1.00 34.66 233 SER A O 1
ATOM 1865 N N . LEU A 1 234 ? -18.437 8.841 10.167 1.00 37.12 234 LEU A N 1
ATOM 1866 C CA . LEU A 1 234 ? -19.158 7.585 9.972 1.00 37.12 234 LEU A CA 1
ATOM 1867 C C . LEU A 1 234 ? -20.167 7.805 8.839 1.00 37.12 234 LEU A C 1
ATOM 1869 O O . LEU A 1 234 ? -21.329 8.127 9.071 1.00 37.12 234 LEU A O 1
ATOM 1873 N N . LEU A 1 235 ? -19.702 7.707 7.596 1.00 30.81 235 LEU A N 1
ATOM 1874 C CA . LEU A 1 235 ? -20.584 7.679 6.435 1.00 30.81 235 LEU A CA 1
ATOM 1875 C C . LEU A 1 235 ? -21.137 6.259 6.299 1.00 30.81 235 LEU A C 1
ATOM 1877 O O . LEU A 1 235 ? -20.555 5.426 5.611 1.00 30.81 235 LEU A O 1
ATOM 1881 N N . PHE A 1 236 ? -22.245 5.990 6.991 1.00 26.94 236 PHE A N 1
ATOM 1882 C CA . PHE A 1 236 ? -23.088 4.837 6.694 1.00 26.94 236 PHE A CA 1
ATOM 1883 C C . PHE A 1 236 ? -23.831 5.127 5.383 1.00 26.94 236 PHE A C 1
ATOM 1885 O O . PHE A 1 236 ? -24.699 5.999 5.350 1.00 26.94 236 PHE A O 1
ATOM 1892 N N . PHE A 1 237 ? -23.459 4.427 4.315 1.00 31.55 237 PHE A N 1
ATOM 1893 C CA . PHE A 1 237 ? -24.276 4.266 3.112 1.00 31.55 237 PHE A CA 1
ATOM 1894 C C . PHE A 1 237 ? -24.552 2.780 2.922 1.00 31.55 237 PHE A C 1
ATOM 1896 O O . PHE A 1 237 ? -23.596 1.989 3.117 1.00 31.55 237 PHE A O 1
#

Mean predicted aligned error: 11.24 Å

pLDDT: mean 77.0, std 22.13, range [26.42, 98.25]

Solvent-accessible surface area (backbone atoms only — not comparable to full-atom values): 13932 Å² total; per-residue (Å²): 134,72,99,70,69,75,64,74,65,39,61,98,71,70,65,90,84,50,83,90,53,62,41,67,65,59,60,67,73,49,87,80,53,35,68,47,80,49,48,40,38,61,46,84,55,61,54,84,62,62,48,63,81,66,51,78,40,33,41,41,34,32,19,75,91,69,74,81,77,96,62,89,61,84,86,52,27,34,40,35,42,33,56,90,50,80,77,68,72,29,70,16,53,52,50,49,54,50,66,25,28,34,41,35,31,35,31,72,50,41,51,62,53,49,52,47,29,61,79,69,56,14,33,66,56,22,28,33,44,35,42,32,57,22,78,72,41,38,49,73,39,65,46,90,81,53,82,86,60,45,44,68,23,64,42,22,29,34,43,36,43,30,45,25,61,41,22,35,22,48,24,41,32,78,69,69,62,52,43,42,76,46,54,61,42,58,40,61,36,53,46,88,43,52,79,44,64,58,36,75,69,84,74,80,79,77,88,72,92,79,84,89,80,81,87,75,94,66,84,70,69,78,69,86,66,60,95,62,101,59,73,81,58,76,56,85,110

Nearest PDB structures (foldseek):
  6sle-assembly2_H  TM=3.592E-01  e=5.547E+00  Aspergillus fumigatus Af293

Radius of gyration: 20.94 Å; Cα contacts (8 Å, |Δi|>4): 445; chains: 1; bounding box: 46×46×77 Å